Protein 1RDL (pdb70)

Solvent-accessible surface area: 11260 Å² total; per-residue (Å²): 113,86,31,15,2,2,73,159,118,8,37,7,109,139,0,72,61,18,0,61,20,2,97,16,56,0,0,4,2,92,56,54,128,34,6,137,43,0,27,93,43,14,186,45,33,0,0,0,0,0,17,2,117,182,76,90,93,43,14,18,8,60,113,32,76,148,17,186,57,58,30,51,47,168,61,38,41,66,54,76,80,131,19,16,35,0,0,0,2,37,90,96,2,69,0,32,1,8,39,38,93,66,56,39,8,0,0,0,20,12,134,212,59,61,25,16,4,3,95,160,161,19,42,9,115,168,0,83,57,21,0,58,29,2,101,9,78,4,0,8,2,101,66,46,118,30,4,122,36,0,61,126,44,15,168,76,35,0,0,0,0,0,21,2,120,171,58,85,94,23,16,18,11,52,115,48,94,165,21,211,37,57,28,50,42,166,53,41,42,72,52,78,74,134,17,12,33,0,0,0,3,39,94,93,2,82,0,31,1,8,36,36,95,62,41,38,18,0,0,0,25,11,120

B-factor: mean 19.37, std 9.18, range [7.11, 58.47]

Structure (mmCIF, N/CA/C/O backbone):
data_1RDL
#
_entry.id   1RDL
#
_cell.length_a   60.600
_cell.length_b   75.400
_cell.length_c   57.500
_cell.angle_alpha   90.00
_cell.angle_beta   90.00
_cell.angle_gamma   90.00
#
_symmetry.space_group_name_H-M   'P 21 21 21'
#
loop_
_entity.id
_entity.type
_entity.pdbx_description
1 polymer 'MANNOSE-BINDING PROTEIN-C'
2 non-polymer 'methyl alpha-D-mannopyranoside'
3 non-polymer 'CALCIUM ION'
4 non-polymer 'CHLORIDE ION'
5 water water
#
loop_
_atom_site.group_PDB
_atom_site.id
_atom_site.type_symbol
_atom_site.label_atom_id
_atom_site.label_alt_id
_atom_site.label_comp_id
_atom_site.label_asym_id
_atom_site.label_entity_id
_atom_site.label_seq_id
_atom_site.pdbx_PDB_ins_code
_atom_site.Cartn_x
_atom_site.Cartn_y
_atom_site.Cartn_z
_atom_site.occupancy
_atom_site.B_iso_or_equiv
_atom_site.auth_seq_id
_atom_site.auth_comp_id
_atom_site.auth_asym_id
_atom_site.auth_atom_id
_atom_site.pdbx_PDB_model_num
ATOM 1 N N . LYS A 1 2 ? 22.956 24.131 7.972 1.00 25.69 115 LYS 1 N 1
ATOM 2 C CA . LYS A 1 2 ? 21.518 24.293 7.623 1.00 23.72 115 LYS 1 CA 1
ATOM 3 C C . LYS A 1 2 ? 21.331 23.985 6.138 1.00 21.70 115 LYS 1 C 1
ATOM 4 O O . LYS A 1 2 ? 22.178 24.339 5.304 1.00 21.81 115 LYS 1 O 1
ATOM 10 N N . TYR A 1 3 ? 20.233 23.320 5.871 1.00 21.61 116 TYR 1 N 1
ATOM 11 C CA . TYR A 1 3 ? 19.794 22.991 4.510 1.00 21.70 116 TYR 1 CA 1
ATOM 12 C C . TYR A 1 3 ? 18.496 23.746 4.288 1.00 18.11 116 TYR 1 C 1
ATOM 13 O O . TYR A 1 3 ? 17.638 23.800 5.177 1.00 17.12 116 TYR 1 O 1
ATOM 22 N N . PHE A 1 4 ? 18.357 24.336 3.126 1.00 16.30 117 PHE 1 N 1
ATOM 23 C CA . PHE A 1 4 ? 17.153 25.119 2.821 1.00 17.06 117 PHE 1 CA 1
ATOM 24 C C . PHE A 1 4 ? 16.412 24.551 1.619 1.00 18.04 117 PHE 1 C 1
ATOM 25 O O . PHE A 1 4 ? 17.024 24.266 0.581 1.00 18.47 117 PHE 1 O 1
ATOM 33 N N . MET A 1 5 ? 15.099 24.394 1.751 1.00 17.08 118 MET 1 N 1
ATOM 34 C CA . MET A 1 5 ? 14.267 23.871 0.660 1.00 15.38 118 MET 1 CA 1
ATOM 35 C C . MET A 1 5 ? 13.061 24.787 0.515 1.00 15.21 118 MET 1 C 1
ATOM 36 O O . MET A 1 5 ? 12.523 25.267 1.514 1.00 14.85 118 MET 1 O 1
ATOM 44 N N . SER A 1 6 ? 12.650 25.048 -0.718 1.00 15.49 119 SER 1 N 1
ATOM 45 C CA . SER A 1 6 ? 11.499 25.907 -0.964 1.00 14.22 119 SER 1 CA 1
ATOM 46 C C . SER A 1 6 ? 10.294 25.092 -1.410 1.00 13.85 119 SER 1 C 1
ATOM 47 O O . SER A 1 6 ? 10.445 24.043 -2.050 1.00 14.12 119 SER 1 O 1
ATOM 50 N N . SER A 1 7 ? 9.103 25.578 -1.074 1.00 14.23 120 SER 1 N 1
ATOM 51 C CA . SER A 1 7 ? 7.875 24.927 -1.500 1.00 17.02 120 SER 1 CA 1
ATOM 52 C C . SER A 1 7 ? 7.617 25.401 -2.933 1.00 18.41 120 SER 1 C 1
ATOM 53 O O . SER A 1 7 ? 8.263 26.344 -3.418 1.00 15.99 120 SER 1 O 1
ATOM 56 N N . VAL A 1 8 ? 6.694 24.734 -3.612 1.00 20.90 121 VAL 1 N 1
ATOM 57 C CA . VAL A 1 8 ? 6.349 25.115 -4.972 1.00 24.47 121 VAL 1 CA 1
ATOM 58 C C . VAL A 1 8 ? 5.023 25.877 -4.965 1.00 25.47 121 VAL 1 C 1
ATOM 59 O O . VAL A 1 8 ? 4.734 26.666 -5.865 1.00 26.49 121 VAL 1 O 1
ATOM 63 N N . ARG A 1 9 ? 4.213 25.638 -3.942 1.00 26.57 122 ARG 1 N 1
ATOM 64 C CA . ARG A 1 9 ? 2.922 26.303 -3.843 1.00 27.44 122 ARG 1 CA 1
ATOM 65 C C . ARG A 1 9 ? 2.928 27.311 -2.709 1.00 24.33 122 ARG 1 C 1
ATOM 66 O O . ARG A 1 9 ? 3.765 27.234 -1.809 1.00 22.10 122 ARG 1 O 1
ATOM 74 N N . ARG A 1 10 ? 2.035 28.293 -2.813 1.00 22.61 123 ARG 1 N 1
ATOM 75 C CA . ARG A 1 10 ? 1.880 29.343 -1.814 1.00 22.36 123 ARG 1 CA 1
ATOM 76 C C . ARG A 1 10 ? 0.876 28.891 -0.774 1.00 20.94 123 ARG 1 C 1
ATOM 77 O O . ARG A 1 10 ? -0.009 28.085 -1.077 1.00 21.26 123 ARG 1 O 1
ATOM 85 N N . MET A 1 11 ? 1.008 29.432 0.434 1.00 18.72 124 MET 1 N 1
ATOM 86 C CA . MET A 1 11 ? 0.142 29.096 1.562 1.00 17.46 124 MET 1 CA 1
ATOM 87 C C . MET A 1 11 ? 0.369 30.100 2.701 1.00 17.40 124 MET 1 C 1
ATOM 88 O O . MET A 1 11 ? 1.399 30.787 2.733 1.00 15.38 124 MET 1 O 1
ATOM 93 N N . PRO A 1 12 ? -0.612 30.237 3.621 1.00 17.90 125 PRO 1 N 1
ATOM 94 C CA . PRO A 1 12 ? -0.495 31.164 4.757 1.00 17.16 125 PRO 1 CA 1
ATOM 95 C C . PRO A 1 12 ? 0.547 30.650 5.744 1.00 16.66 125 PRO 1 C 1
ATOM 96 O O . PRO A 1 12 ? 0.907 29.463 5.715 1.00 14.88 125 PRO 1 O 1
ATOM 100 N N . LEU A 1 13 ? 0.958 31.508 6.673 1.00 15.92 126 LEU 1 N 1
ATOM 101 C CA . LEU A 1 13 ? 1.989 31.124 7.641 1.00 17.77 126 LEU 1 CA 1
ATOM 102 C C . LEU A 1 13 ? 1.676 29.857 8.438 1.00 18.35 126 LEU 1 C 1
ATOM 103 O O . LEU A 1 13 ? 2.552 29.016 8.634 1.00 15.09 126 LEU 1 O 1
ATOM 108 N N . ASN A 1 14 ? 0.441 29.714 8.912 1.00 18.03 127 ASN 1 N 1
ATOM 109 C CA . ASN A 1 14 ? 0.090 28.519 9.679 1.00 19.64 127 ASN 1 CA 1
ATOM 110 C C . ASN A 1 14 ? 0.363 27.227 8.910 1.00 18.13 127 ASN 1 C 1
ATOM 111 O O . ASN A 1 14 ? 0.947 26.286 9.452 1.00 17.68 127 ASN 1 O 1
ATOM 116 N N . ARG A 1 15 ? 0.001 27.203 7.630 1.00 18.02 128 ARG 1 N 1
ATOM 117 C CA . ARG A 1 15 ? 0.214 26.031 6.798 1.00 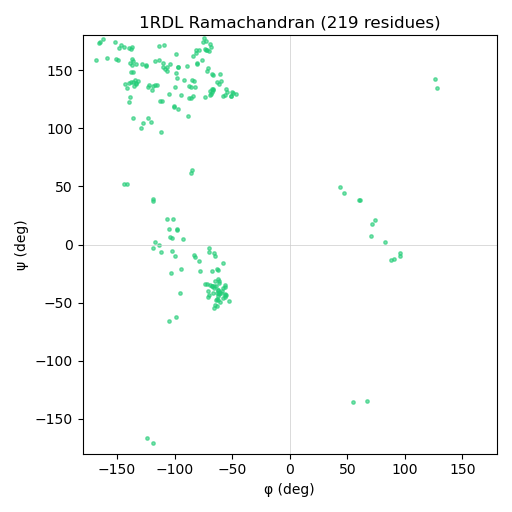18.13 128 ARG 1 CA 1
ATOM 118 C C . ARG A 1 15 ? 1.709 25.862 6.471 1.00 16.02 128 ARG 1 C 1
ATOM 119 O O . ARG A 1 15 ? 2.209 24.733 6.382 1.00 16.33 128 ARG 1 O 1
ATOM 133 N N . ALA A 1 16 ? 2.415 26.981 6.326 1.00 15.76 129 ALA 1 N 1
ATOM 134 C CA . ALA A 1 16 ? 3.859 26.986 6.046 1.00 13.90 129 ALA 1 CA 1
ATOM 135 C C . ALA A 1 16 ? 4.618 26.331 7.219 1.00 13.98 129 ALA 1 C 1
ATOM 136 O O . ALA A 1 16 ? 5.479 25.460 7.021 1.00 13.06 129 ALA 1 O 1
ATOM 138 N N . LYS A 1 17 ? 4.282 26.737 8.440 1.00 13.47 130 LYS 1 N 1
ATOM 139 C CA . LYS A 1 17 ? 4.896 26.158 9.635 1.00 14.34 130 LYS 1 CA 1
ATOM 140 C C . LYS A 1 17 ? 4.592 24.654 9.716 1.00 14.87 130 LYS 1 C 1
ATOM 141 O O . LYS A 1 17 ? 5.471 23.853 10.029 1.00 13.02 130 LYS 1 O 1
ATOM 147 N N . ALA A 1 18 ? 3.352 24.280 9.415 1.00 14.82 131 ALA 1 N 1
ATOM 148 C CA . ALA A 1 18 ? 2.940 22.879 9.454 1.00 15.90 131 ALA 1 CA 1
ATOM 149 C C . ALA A 1 18 ? 3.745 22.067 8.449 1.00 15.46 131 ALA 1 C 1
ATOM 150 O O . ALA A 1 18 ? 4.160 20.940 8.737 1.00 15.06 131 ALA 1 O 1
ATOM 152 N N . LEU A 1 19 ? 4.005 22.652 7.282 1.00 13.36 132 LEU 1 N 1
ATOM 153 C CA . LEU A 1 19 ? 4.772 21.948 6.263 1.00 12.07 132 LEU 1 CA 1
ATOM 154 C C . LEU A 1 19 ? 6.209 21.682 6.708 1.00 11.70 132 LEU 1 C 1
ATOM 155 O O . LEU A 1 19 ? 6.665 20.543 6.670 1.00 13.82 132 LEU 1 O 1
ATOM 160 N N . CYS A 1 20 ? 6.921 22.715 7.149 1.00 10.87 133 CYS 1 N 1
ATOM 161 C CA . CYS A 1 20 ? 8.306 22.524 7.591 1.00 10.29 133 CYS 1 CA 1
ATOM 162 C C . CYS A 1 20 ? 8.396 21.587 8.798 1.00 12.83 133 CYS 1 C 1
ATOM 163 O O . CYS A 1 20 ? 9.306 20.751 8.875 1.00 11.52 133 CYS 1 O 1
ATOM 166 N N . SER A 1 21 ? 7.445 21.717 9.723 1.00 14.22 134 SER 1 N 1
ATOM 167 C CA . SER A 1 21 ? 7.396 20.871 10.918 1.00 13.72 134 SER 1 CA 1
ATOM 168 C C . SER A 1 21 ? 7.138 19.416 10.589 1.00 13.91 134 SER 1 C 1
ATOM 169 O O . SER A 1 21 ? 7.604 18.512 11.300 1.00 14.90 134 SER 1 O 1
ATOM 172 N N . GLU A 1 22 ? 6.395 19.182 9.513 1.00 13.90 135 GLU 1 N 1
ATOM 173 C CA . GLU A 1 22 ? 6.079 17.823 9.104 1.00 15.46 135 GLU 1 CA 1
ATOM 174 C C . GLU A 1 22 ? 7.336 17.004 8.858 1.00 14.51 135 GLU 1 C 1
ATOM 175 O O . GLU A 1 22 ? 7.366 15.813 9.153 1.00 16.50 135 GLU 1 O 1
ATOM 181 N N . LEU A 1 23 ? 8.356 17.636 8.290 1.00 13.38 136 LEU 1 N 1
ATOM 182 C CA . LEU A 1 23 ? 9.618 16.955 8.023 1.00 13.21 136 LEU 1 CA 1
ATOM 183 C C . LEU A 1 23 ? 10.661 17.310 9.084 1.00 13.68 136 LEU 1 C 1
ATOM 184 O O . LEU A 1 23 ? 11.874 17.221 8.853 1.00 13.88 136 LEU 1 O 1
ATOM 189 N N . GLN A 1 24 ? 10.164 17.748 10.239 1.00 14.11 137 GLN 1 N 1
ATOM 190 C CA . GLN A 1 24 ? 10.989 18.078 11.391 1.00 15.55 137 GLN 1 CA 1
ATOM 191 C C . GLN A 1 24 ? 12.003 19.201 11.191 1.00 16.76 137 GLN 1 C 1
ATOM 192 O O . GLN A 1 24 ? 13.124 19.165 11.724 1.00 16.35 137 GLN 1 O 1
ATOM 198 N N . GLY A 1 25 ? 11.568 20.213 10.447 1.00 15.00 138 GLY 1 N 1
ATOM 199 C CA . GLY A 1 25 ? 12.377 21.383 10.197 1.00 13.34 138 GLY 1 CA 1
ATOM 200 C C . GLY A 1 25 ? 11.540 22.561 10.663 1.00 12.70 138 GLY 1 C 1
ATOM 201 O O . GLY A 1 25 ? 10.523 22.377 11.345 1.00 13.19 138 GLY 1 O 1
ATOM 202 N N . THR A 1 26 ? 11.940 23.770 10.291 1.00 11.82 139 THR 1 N 1
ATOM 203 C CA . THR A 1 26 ? 11.196 24.968 10.669 1.00 13.18 139 THR 1 CA 1
ATOM 204 C C . THR A 1 26 ? 11.268 25.955 9.508 1.00 13.26 139 THR 1 C 1
ATOM 205 O O . THR A 1 26 ? 12.012 25.742 8.566 1.00 12.26 139 THR 1 O 1
ATOM 209 N N . VAL A 1 27 ? 10.481 27.021 9.567 1.00 12.68 140 VAL 1 N 1
ATOM 210 C CA . VAL A 1 27 ? 10.485 28.035 8.505 1.00 11.56 140 VAL 1 CA 1
ATOM 211 C C . VAL A 1 27 ? 11.842 28.751 8.610 1.00 10.17 140 VAL 1 C 1
ATOM 212 O O . VAL A 1 27 ? 12.266 29.135 9.706 1.00 9.47 140 VAL 1 O 1
ATOM 216 N N . ALA A 1 28 ? 12.540 28.846 7.487 1.00 8.88 141 ALA 1 N 1
ATOM 217 C CA . ALA A 1 28 ? 13.867 29.470 7.412 1.00 11.93 141 ALA 1 CA 1
ATOM 218 C C . ALA A 1 28 ? 14.003 30.840 8.037 1.00 10.40 141 ALA 1 C 1
ATOM 219 O O . ALA A 1 28 ? 13.223 31.755 7.754 1.00 9.75 141 ALA 1 O 1
ATOM 221 N N . THR A 1 29 ? 15.040 30.986 8.852 1.00 11.21 142 THR 1 N 1
ATOM 222 C CA . THR A 1 29 ? 15.331 32.238 9.515 1.00 10.13 142 THR 1 CA 1
ATOM 223 C C . THR A 1 29 ? 16.787 32.596 9.234 1.00 9.58 142 THR 1 C 1
ATOM 224 O O . THR A 1 29 ? 17.708 31.962 9.763 1.00 10.64 142 THR 1 O 1
ATOM 228 N N . PRO A 1 30 ? 17.023 33.560 8.334 1.00 12.80 143 PRO 1 N 1
ATOM 229 C CA . PRO A 1 30 ? 18.415 33.931 8.039 1.00 13.06 143 PRO 1 CA 1
ATOM 230 C C . PRO A 1 30 ? 19.066 34.621 9.234 1.00 14.51 143 PRO 1 C 1
ATOM 231 O O . PRO A 1 30 ? 18.500 35.553 9.799 1.00 15.91 143 PRO 1 O 1
ATOM 235 N N . ARG A 1 31 ? 20.246 34.141 9.617 1.00 14.35 144 ARG 1 N 1
ATOM 236 C CA . ARG A 1 31 ? 20.961 34.677 10.773 1.00 13.74 144 ARG 1 CA 1
ATOM 237 C C . ARG A 1 31 ? 22.060 35.662 10.373 1.00 15.89 144 ARG 1 C 1
ATOM 238 O O . ARG A 1 31 ? 22.648 36.335 11.222 1.00 15.73 144 ARG 1 O 1
ATOM 246 N N . ASN A 1 32 ? 22.333 35.732 9.072 1.00 14.25 145 ASN 1 N 1
ATOM 247 C CA . ASN A 1 32 ? 23.350 36.622 8.519 1.00 15.21 145 ASN 1 CA 1
ATOM 248 C C . ASN A 1 32 ? 23.097 36.768 7.016 1.00 17.17 145 ASN 1 C 1
ATOM 249 O O . ASN A 1 32 ? 22.226 36.085 6.447 1.00 16.56 145 ASN 1 O 1
ATOM 254 N N . ALA A 1 33 ? 23.904 37.607 6.373 1.00 17.26 146 ALA 1 N 1
ATOM 255 C CA . ALA A 1 33 ? 23.786 37.882 4.942 1.00 17.34 146 ALA 1 CA 1
ATOM 256 C C . ALA A 1 33 ? 24.012 36.674 4.053 1.00 17.45 146 ALA 1 C 1
ATOM 257 O O . ALA A 1 33 ? 23.446 36.591 2.965 1.00 16.62 146 ALA 1 O 1
ATOM 259 N N . GLU A 1 34 ? 24.839 35.739 4.506 1.00 15.66 147 GLU 1 N 1
ATOM 260 C CA . GLU A 1 34 ? 25.133 34.558 3.722 1.00 16.12 147 GLU 1 CA 1
ATOM 261 C C . GLU A 1 34 ? 23.926 33.629 3.678 1.00 15.02 147 GLU 1 C 1
ATOM 262 O O . GLU A 1 34 ? 23.539 33.155 2.602 1.00 14.87 147 GLU 1 O 1
ATOM 268 N N . GLU A 1 35 ? 23.297 33.415 4.833 1.00 14.77 148 GLU 1 N 1
ATOM 269 C CA . GLU A 1 35 ? 22.115 32.563 4.888 1.00 13.21 148 GLU 1 CA 1
ATOM 270 C C . GLU A 1 35 ? 20.983 33.252 4.146 1.00 12.03 148 GLU 1 C 1
ATOM 271 O O . GLU A 1 35 ? 20.173 32.588 3.488 1.00 13.28 148 GLU 1 O 1
ATOM 277 N N . ASN A 1 36 ? 20.926 34.580 4.243 1.00 11.56 149 ASN 1 N 1
ATOM 278 C CA . ASN A 1 36 ? 19.871 35.320 3.559 1.00 12.98 149 ASN 1 CA 1
ATOM 279 C C . ASN A 1 36 ? 19.939 35.033 2.055 1.00 14.18 149 ASN 1 C 1
ATOM 280 O O . ASN A 1 36 ? 18.924 34.716 1.434 1.00 10.65 149 ASN 1 O 1
ATOM 285 N N . ARG A 1 37 ? 21.149 35.088 1.494 1.00 13.66 150 ARG 1 N 1
ATOM 286 C CA . ARG A 1 37 ? 21.357 34.824 0.070 1.00 15.21 150 ARG 1 CA 1
ATOM 287 C C . ARG A 1 37 ? 20.987 33.382 -0.292 1.00 13.72 150 ARG 1 C 1
ATOM 288 O O . ARG A 1 37 ? 20.337 33.137 -1.316 1.00 14.83 150 ARG 1 O 1
ATOM 296 N N . ALA A 1 38 ? 21.370 32.433 0.561 1.00 13.30 151 ALA 1 N 1
ATOM 297 C CA . ALA A 1 38 ? 21.080 31.024 0.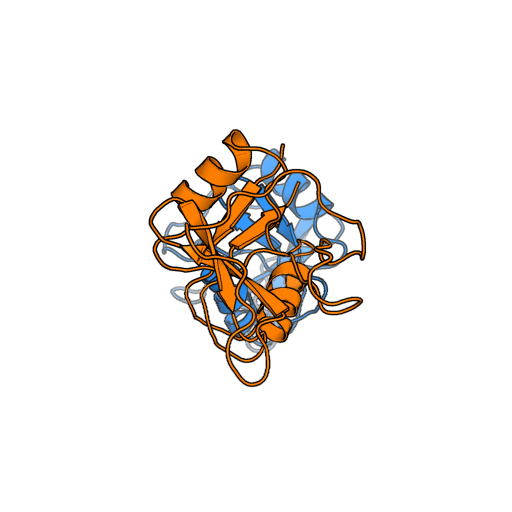309 1.00 14.60 151 ALA 1 CA 1
ATOM 298 C C . ALA A 1 38 ? 19.583 30.769 0.212 1.00 14.16 151 ALA 1 C 1
ATOM 299 O O . ALA A 1 38 ? 19.121 30.018 -0.651 1.00 15.79 151 ALA 1 O 1
ATOM 301 N N . ILE A 1 39 ? 18.830 31.411 1.100 1.00 12.41 152 ILE 1 N 1
ATOM 302 C CA . ILE A 1 39 ? 17.373 31.269 1.138 1.00 11.46 152 ILE 1 CA 1
ATOM 303 C C . ILE A 1 39 ? 16.756 31.947 -0.093 1.00 11.99 152 ILE 1 C 1
ATOM 304 O O . ILE A 1 39 ? 15.842 31.401 -0.736 1.00 12.08 152 ILE 1 O 1
ATOM 309 N N . GLN A 1 40 ? 17.258 33.132 -0.417 1.00 12.74 153 GLN 1 N 1
ATOM 310 C CA . GLN A 1 40 ? 16.762 33.869 -1.571 1.00 14.59 153 GLN 1 CA 1
ATOM 311 C C . GLN A 1 40 ? 16.898 33.006 -2.818 1.00 16.17 153 GLN 1 C 1
ATOM 312 O O . GLN A 1 40 ? 15.970 32.884 -3.618 1.00 16.53 153 GLN 1 O 1
ATOM 318 N N . ASN A 1 41 ? 18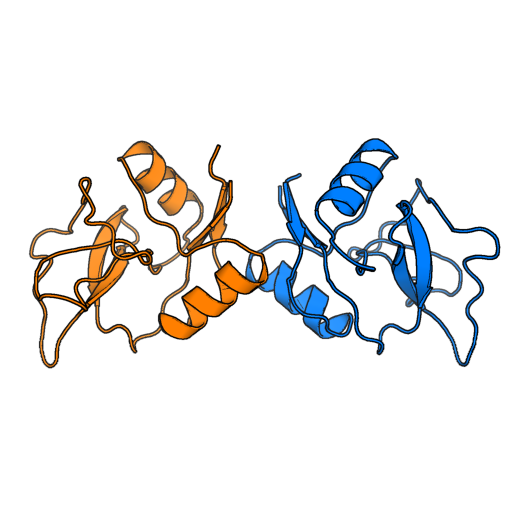.055 32.378 -2.958 1.00 15.60 154 ASN 1 N 1
ATOM 319 C CA . ASN A 1 41 ? 18.342 31.553 -4.124 1.00 15.86 154 ASN 1 CA 1
ATOM 320 C C . ASN A 1 41 ? 17.463 30.328 -4.277 1.00 15.33 154 ASN 1 C 1
ATOM 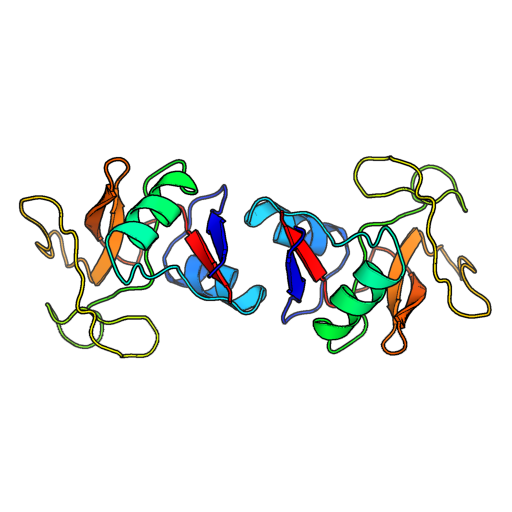321 O O . ASN A 1 41 ? 17.152 29.920 -5.400 1.00 16.60 154 ASN 1 O 1
ATOM 326 N N . VAL A 1 42 ? 17.097 29.702 -3.166 1.00 11.80 155 VAL 1 N 1
ATOM 327 C CA . VAL A 1 42 ? 16.245 28.522 -3.250 1.00 14.20 155 VAL 1 CA 1
ATOM 328 C C . VAL A 1 42 ? 14.782 28.929 -3.495 1.00 14.81 155 VAL 1 C 1
ATOM 329 O O . VAL A 1 42 ? 14.004 28.159 -4.052 1.00 16.54 155 VAL 1 O 1
ATOM 333 N N . ALA A 1 43 ? 14.429 30.162 -3.143 1.00 16.73 156 ALA 1 N 1
ATOM 334 C CA . ALA A 1 43 ? 13.062 30.652 -3.351 1.00 21.47 156 ALA 1 CA 1
ATOM 335 C C . ALA A 1 43 ? 12.909 31.261 -4.753 1.00 23.68 156 ALA 1 C 1
ATOM 336 O O . ALA A 1 43 ? 13.665 32.158 -5.130 1.00 27.29 156 ALA 1 O 1
ATOM 338 N N . LYS A 1 44 ? 11.922 30.797 -5.515 1.00 26.35 157 LYS 1 N 1
ATOM 339 C CA . LYS A 1 44 ? 11.699 31.338 -6.861 1.00 28.65 157 LYS 1 CA 1
ATOM 340 C C . LYS A 1 44 ? 10.676 32.479 -6.854 1.00 29.58 157 LYS 1 C 1
ATOM 341 O O . LYS A 1 44 ? 10.304 33.009 -7.912 1.00 31.33 157 LYS 1 O 1
ATOM 347 N N . ASP A 1 45 ? 10.228 32.859 -5.662 1.00 23.28 158 ASP 1 N 1
ATOM 348 C CA . ASP A 1 45 ? 9.268 33.935 -5.524 1.00 20.14 158 ASP 1 CA 1
ATOM 349 C C . ASP A 1 45 ? 9.267 34.365 -4.053 1.00 17.61 158 ASP 1 C 1
ATOM 350 O O . ASP A 1 45 ? 9.944 33.758 -3.232 1.00 16.38 158 ASP 1 O 1
ATOM 355 N N . VAL A 1 46 ? 8.525 35.425 -3.743 1.00 17.00 159 VAL 1 N 1
ATOM 356 C CA . VAL A 1 46 ? 8.415 35.929 -2.378 1.00 13.91 159 VAL 1 CA 1
ATOM 357 C C . VAL A 1 46 ? 8.048 34.762 -1.445 1.00 12.57 159 VAL 1 C 1
ATOM 358 O O . VAL A 1 46 ? 7.065 34.049 -1.683 1.00 11.19 159 VAL 1 O 1
ATOM 362 N N . ALA A 1 47 ? 8.814 34.588 -0.368 1.00 11.10 160 ALA 1 N 1
ATOM 363 C CA . ALA A 1 47 ? 8.595 33.467 0.539 1.00 10.52 160 ALA 1 CA 1
ATOM 364 C C . ALA A 1 47 ? 8.662 33.869 2.005 1.00 10.19 160 ALA 1 C 1
ATOM 365 O O . ALA A 1 47 ? 9.406 34.780 2.374 1.00 9.86 160 ALA 1 O 1
AT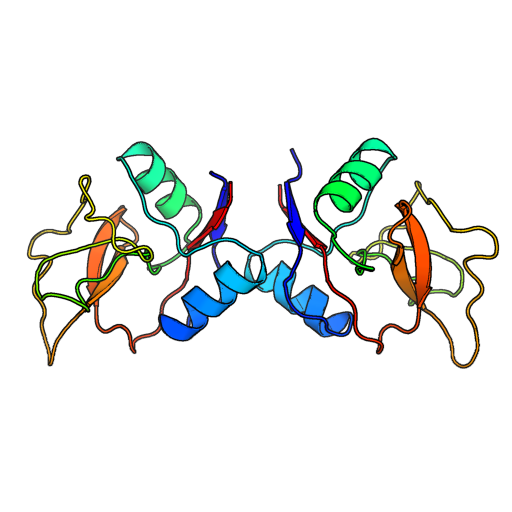OM 367 N N . PHE A 1 48 ? 7.880 33.175 2.826 1.00 11.36 161 PHE 1 N 1
ATOM 368 C CA . PHE A 1 48 ? 7.844 33.431 4.263 1.00 8.38 161 PHE 1 CA 1
ATOM 369 C C . PHE A 1 48 ? 9.156 33.077 4.943 1.00 9.31 161 PHE 1 C 1
ATOM 370 O O . PHE A 1 48 ? 9.817 32.107 4.567 1.00 9.74 161 PHE 1 O 1
ATOM 378 N N . LEU A 1 49 ? 9.491 33.853 5.972 1.00 10.26 162 LEU 1 N 1
ATOM 379 C CA . LEU A 1 49 ? 10.652 33.589 6.812 1.00 8.86 162 LEU 1 CA 1
ATOM 380 C C . LEU A 1 49 ? 10.056 33.243 8.197 1.00 10.51 162 LEU 1 C 1
ATOM 381 O O . LEU A 1 49 ? 8.896 33.558 8.468 1.00 11.06 162 LEU 1 O 1
ATOM 386 N N . GLY A 1 50 ? 10.821 32.551 9.037 1.00 10.37 163 GLY 1 N 1
ATOM 387 C CA . GLY A 1 50 ? 10.345 32.177 10.369 1.00 9.08 163 GLY 1 CA 1
ATOM 388 C C . GLY A 1 50 ? 10.582 33.288 11.385 1.00 10.15 163 GLY 1 C 1
ATOM 389 O O . GLY A 1 50 ? 11.311 33.106 12.365 1.00 12.67 163 GLY 1 O 1
ATOM 390 N N . ILE A 1 51 ? 9.970 34.441 11.141 1.00 10.94 164 ILE 1 N 1
ATOM 391 C CA . ILE A 1 51 ? 10.108 35.627 11.984 1.00 9.80 164 ILE 1 CA 1
ATOM 392 C C . ILE A 1 51 ? 8.749 36.320 12.088 1.00 12.64 164 ILE 1 C 1
ATOM 393 O O . ILE A 1 51 ? 8.026 36.442 11.084 1.00 10.39 164 ILE 1 O 1
ATOM 398 N N . THR A 1 52 ? 8.360 36.729 13.297 1.00 9.94 165 THR 1 N 1
ATOM 399 C CA . THR A 1 52 ? 7.079 37.423 13.467 1.00 10.15 165 THR 1 CA 1
ATOM 400 C C . THR A 1 52 ? 7.174 38.400 14.631 1.00 12.51 165 THR 1 C 1
ATOM 401 O O . THR A 1 52 ? 8.092 38.293 15.460 1.00 14.32 165 THR 1 O 1
ATOM 405 N N . ASP A 1 53 ? 6.281 39.393 14.654 1.00 12.06 166 ASP 1 N 1
ATOM 406 C CA . ASP A 1 53 ? 6.215 40.298 15.811 1.00 11.90 166 ASP 1 CA 1
ATOM 407 C C . ASP A 1 53 ? 4.814 40.132 16.403 1.00 12.57 166 ASP 1 C 1
ATOM 408 O O . ASP A 1 53 ? 4.184 41.087 16.869 1.00 14.14 166 ASP 1 O 1
ATOM 413 N N . GLN A 1 54 ? 4.331 38.893 16.378 1.00 12.89 167 GLN 1 N 1
ATOM 414 C CA . GLN A 1 54 ? 3.000 38.603 16.903 1.00 15.77 167 GLN 1 CA 1
ATOM 415 C C . GLN A 1 54 ? 2.905 38.812 18.411 1.00 16.62 167 GLN 1 C 1
ATOM 416 O O . GLN A 1 54 ? 1.938 39.398 18.886 1.00 16.63 167 GLN 1 O 1
ATOM 422 N N . ARG A 1 55 ? 3.921 38.383 19.157 1.00 17.78 168 ARG 1 N 1
ATOM 423 C CA . ARG A 1 55 ? 3.896 38.550 20.618 1.00 18.49 168 ARG 1 CA 1
ATOM 424 C C . ARG A 1 55 ? 3.903 40.004 21.063 1.00 17.44 168 ARG 1 C 1
ATOM 425 O O . ARG A 1 55 ? 3.108 40.397 21.928 1.00 16.76 168 ARG 1 O 1
ATOM 433 N N . THR A 1 56 ? 4.809 40.787 20.487 1.00 14.37 169 THR 1 N 1
ATOM 434 C CA . THR A 1 56 ? 4.936 42.201 20.795 1.00 14.90 169 THR 1 CA 1
ATOM 435 C C . THR A 1 56 ? 5.206 42.962 19.493 1.00 15.87 169 THR 1 C 1
ATOM 436 O O . THR A 1 56 ? 6.203 42.685 18.802 1.00 13.87 169 THR 1 O 1
ATOM 440 N N . GLU A 1 57 ? 4.345 43.935 19.184 1.00 14.05 170 GLU 1 N 1
ATOM 441 C CA . GLU A 1 57 ? 4.485 44.729 17.966 1.00 15.19 170 GLU 1 CA 1
ATOM 442 C C . GLU A 1 57 ? 5.863 45.388 17.865 1.00 15.48 170 GLU 1 C 1
ATOM 443 O O . GLU A 1 57 ? 6.39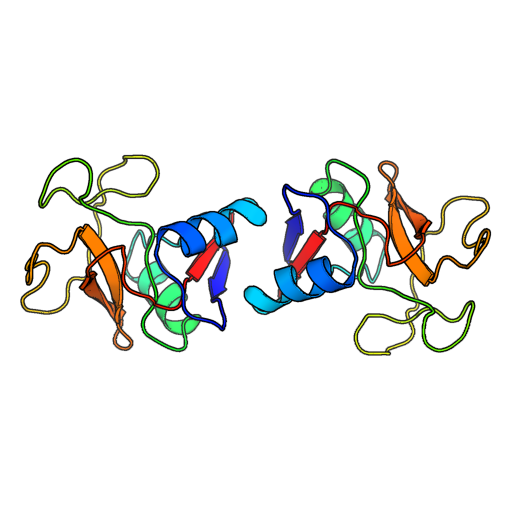1 45.927 18.843 1.00 14.58 170 GLU 1 O 1
ATOM 449 N N . ASN A 1 58 ? 6.454 45.270 16.678 1.00 14.02 171 ASN 1 N 1
ATOM 450 C CA . ASN A 1 58 ? 7.780 45.811 16.346 1.00 14.81 171 ASN 1 CA 1
ATOM 451 C C . ASN A 1 58 ? 8.953 45.081 17.029 1.00 15.11 171 ASN 1 C 1
ATOM 452 O O . ASN A 1 58 ? 10.106 45.512 16.950 1.00 16.28 171 ASN 1 O 1
ATOM 457 N N . VAL A 1 59 ? 8.657 43.971 17.699 1.00 13.83 172 VAL 1 N 1
ATOM 458 C CA . VAL A 1 59 ? 9.689 43.140 18.323 1.00 14.09 172 VAL 1 CA 1
ATOM 459 C C . VAL A 1 59 ? 9.701 41.849 17.521 1.00 16.24 172 VAL 1 C 1
ATOM 460 O O . VAL A 1 59 ? 8.886 40.953 17.745 1.00 14.55 172 VAL 1 O 1
ATOM 464 N N . PHE A 1 60 ? 10.618 41.763 16.560 1.00 18.18 173 PHE 1 N 1
ATOM 465 C CA . PHE A 1 60 ? 10.696 40.587 15.706 1.00 16.83 173 PHE 1 CA 1
ATOM 466 C C . PHE A 1 60 ? 11.531 39.457 16.273 1.00 17.04 173 PHE 1 C 1
ATOM 467 O O . PHE A 1 60 ? 12.699 39.637 16.639 1.00 19.11 173 PHE 1 O 1
ATOM 475 N N . GLU A 1 61 ? 10.926 38.281 16.341 1.00 13.88 174 GLU 1 N 1
ATOM 476 C CA . GLU A 1 61 ? 11.598 37.111 16.882 1.00 14.18 174 GLU 1 CA 1
ATOM 477 C C . GLU A 1 61 ? 11.356 35.883 16.031 1.00 12.45 174 GLU 1 C 1
ATOM 478 O O . GLU A 1 61 ? 10.378 35.830 15.267 1.00 10.86 174 GLU 1 O 1
ATOM 484 N N . ASP A 1 62 ? 12.244 34.899 16.147 1.00 11.77 175 ASP 1 N 1
ATOM 485 C CA . ASP A 1 62 ? 12.084 33.665 15.393 1.00 14.50 175 ASP 1 CA 1
ATOM 486 C C . ASP A 1 62 ? 10.935 32.844 15.992 1.00 16.75 175 ASP 1 C 1
ATOM 487 O O . ASP A 1 62 ? 10.422 33.190 17.063 1.00 16.80 175 ASP 1 O 1
ATOM 492 N N . LEU A 1 63 ? 10.582 31.724 15.370 1.00 18.86 176 LEU 1 N 1
ATOM 493 C CA . LEU A 1 63 ? 9.445 30.937 15.849 1.00 22.28 176 LEU 1 CA 1
ATOM 494 C C . LEU A 1 63 ? 9.622 30.293 17.220 1.00 25.33 176 LEU 1 C 1
ATOM 495 O O . LEU A 1 63 ? 8.658 29.756 17.772 1.00 27.17 176 LEU 1 O 1
ATOM 500 N N . THR A 1 64 ? 10.831 30.384 17.782 1.00 25.67 177 THR 1 N 1
ATOM 501 C CA . THR A 1 64 ? 11.112 29.837 19.111 1.00 26.44 177 THR 1 CA 1
ATOM 502 C C . THR A 1 64 ? 11.221 30.938 20.173 1.00 26.68 177 THR 1 C 1
ATOM 503 O O . THR A 1 64 ? 11.694 30.702 21.286 1.00 27.47 177 THR 1 O 1
ATOM 507 N N . GLY A 1 65 ? 10.787 32.144 19.818 1.00 27.29 178 GLY 1 N 1
ATOM 508 C CA . GLY A 1 65 ? 10.812 33.257 20.753 1.00 27.40 178 GLY 1 CA 1
ATOM 509 C C . GLY A 1 65 ? 12.114 34.018 20.919 1.00 28.17 178 GLY 1 C 1
ATOM 510 O O . GLY A 1 65 ? 12.185 34.936 21.744 1.00 27.19 178 GLY 1 O 1
ATOM 511 N N . ASN A 1 66 ? 13.145 33.646 20.164 1.00 27.37 179 ASN 1 N 1
ATOM 512 C CA . ASN A 1 66 ? 14.431 34.335 20.261 1.00 29.08 179 ASN 1 CA 1
ATOM 513 C C . ASN A 1 66 ? 14.424 35.570 19.394 1.00 26.83 179 ASN 1 C 1
ATOM 514 O O . ASN A 1 66 ? 14.118 35.491 18.204 1.00 28.01 179 ASN 1 O 1
ATOM 519 N N . ARG A 1 67 ? 14.775 36.710 19.967 1.00 23.93 180 ARG 1 N 1
ATOM 520 C CA . ARG A 1 67 ? 14.799 37.937 19.188 1.00 26.09 180 ARG 1 CA 1
ATOM 521 C C . ARG A 1 67 ? 15.834 37.839 18.059 1.00 25.97 180 ARG 1 C 1
ATOM 522 O O . ARG A 1 67 ? 16.905 37.253 18.245 1.00 25.86 180 ARG 1 O 1
ATOM 530 N N . VAL A 1 68 ? 15.493 38.349 16.877 1.00 24.64 181 VAL 1 N 1
ATOM 531 C CA . VAL A 1 68 ? 16.426 38.286 15.750 1.00 24.22 181 VAL 1 CA 1
ATOM 532 C C . VAL A 1 68 ? 17.407 39.450 15.784 1.00 25.37 181 VAL 1 C 1
ATOM 533 O O . VAL A 1 68 ? 17.036 40.569 16.138 1.00 26.63 181 VAL 1 O 1
ATOM 537 N N . ARG A 1 69 ? 18.660 39.186 15.431 1.00 26.14 182 ARG 1 N 1
ATOM 538 C CA . ARG A 1 69 ? 19.667 40.242 15.409 1.00 27.50 182 ARG 1 CA 1
ATOM 539 C C . ARG A 1 69 ? 19.851 40.740 13.981 1.00 26.44 182 ARG 1 C 1
ATOM 540 O O . ARG A 1 69 ? 19.544 41.891 13.676 1.00 29.55 182 ARG 1 O 1
ATOM 548 N N . TYR A 1 70 ? 20.289 39.870 13.083 1.00 22.44 183 TYR 1 N 1
ATOM 549 C CA . TYR A 1 70 ? 20.441 40.277 11.696 1.00 21.17 183 TYR 1 CA 1
ATOM 550 C C . TYR A 1 70 ? 19.066 40.515 11.057 1.00 20.00 183 TYR 1 C 1
ATOM 551 O O . TYR A 1 70 ? 18.158 39.694 11.198 1.00 19.00 183 TYR 1 O 1
ATOM 560 N N . THR A 1 71 ? 18.914 41.644 10.376 1.00 20.61 184 THR 1 N 1
ATOM 561 C CA . THR A 1 71 ? 17.675 41.963 9.662 1.00 21.25 184 THR 1 CA 1
ATOM 562 C C . THR A 1 71 ? 18.075 42.531 8.309 1.00 20.72 184 THR 1 C 1
ATOM 563 O O . THR A 1 71 ? 19.190 43.033 8.155 1.00 21.32 184 THR 1 O 1
ATOM 567 N N . ASN A 1 72 ? 17.195 42.417 7.319 1.00 18.88 185 ASN 1 N 1
ATOM 568 C CA . ASN A 1 72 ? 17.492 42.942 5.990 1.00 18.24 185 ASN 1 CA 1
ATOM 569 C C . ASN A 1 72 ? 16.242 43.561 5.384 1.00 16.93 185 ASN 1 C 1
ATOM 570 O O . ASN A 1 72 ? 15.876 43.273 4.243 1.00 17.63 185 ASN 1 O 1
ATOM 575 N N . TRP A 1 73 ? 15.626 44.457 6.147 1.00 16.59 186 TRP 1 N 1
ATOM 576 C CA . TRP A 1 73 ? 14.398 45.136 5.754 1.00 16.99 186 TRP 1 CA 1
ATOM 577 C C . TRP A 1 73 ? 14.505 45.986 4.501 1.00 18.28 186 TRP 1 C 1
ATOM 578 O O . TRP A 1 73 ? 15.481 46.713 4.305 1.00 19.28 186 TRP 1 O 1
ATOM 589 N N . ASN A 1 74 ? 13.475 45.902 3.672 1.00 19.45 187 ASN 1 N 1
ATOM 590 C CA . ASN A 1 74 ? 13.382 46.694 2.453 1.00 20.62 187 ASN 1 CA 1
ATOM 591 C C . ASN A 1 74 ? 13.105 48.126 2.919 1.00 21.58 187 ASN 1 C 1
ATOM 592 O O . ASN A 1 74 ? 12.498 48.330 3.980 1.00 21.20 187 ASN 1 O 1
ATOM 597 N N . GLU A 1 75 ? 13.562 49.119 2.160 1.00 23.48 188 GLU 1 N 1
ATOM 598 C CA . GLU A 1 75 ? 13.329 50.515 2.537 1.00 25.08 188 GLU 1 CA 1
ATOM 599 C C . GLU A 1 75 ? 11.860 50.775 2.829 1.00 22.64 188 GLU 1 C 1
ATOM 600 O O . GLU A 1 75 ? 10.990 50.412 2.038 1.00 24.60 188 GLU 1 O 1
ATOM 606 N N . GLY A 1 76 ? 11.595 51.353 3.994 1.00 20.96 189 GLY 1 N 1
ATOM 607 C CA . GLY A 1 76 ? 10.232 51.658 4.388 1.00 21.89 189 GLY 1 CA 1
ATOM 608 C C . GLY A 1 76 ? 9.609 50.595 5.275 1.00 21.17 189 GLY 1 C 1
ATOM 609 O O . GLY A 1 76 ? 8.552 50.824 5.878 1.00 19.73 189 GLY 1 O 1
ATOM 610 N N . GLU A 1 77 ? 10.293 49.458 5.394 1.00 19.53 190 GLU 1 N 1
ATOM 611 C CA . GLU A 1 77 ? 9.827 48.327 6.203 1.00 18.54 190 GLU 1 CA 1
ATOM 612 C C . GLU A 1 77 ? 10.613 48.167 7.505 1.00 17.35 190 GLU 1 C 1
ATOM 613 O O . GLU A 1 77 ? 11.766 48.607 7.591 1.00 20.42 190 GLU 1 O 1
ATOM 619 N N . PRO A 1 78 ? 9.991 47.581 8.554 1.00 17.35 191 PRO 1 N 1
ATOM 620 C CA . PRO A 1 78 ? 8.614 47.071 8.624 1.00 16.23 191 PRO 1 CA 1
ATOM 621 C C . PRO A 1 78 ? 7.644 48.224 8.921 1.00 16.99 191 PRO 1 C 1
ATOM 622 O O . PRO A 1 78 ? 7.905 49.039 9.802 1.00 20.17 191 PRO 1 O 1
ATOM 626 N N . ASN A 1 79 ? 6.525 48.270 8.204 1.00 15.02 192 ASN 1 N 1
ATOM 627 C CA . ASN A 1 79 ? 5.559 49.352 8.365 1.00 15.57 192 ASN 1 CA 1
ATOM 628 C C . ASN A 1 79 ? 4.200 48.996 8.983 1.00 17.48 192 ASN 1 C 1
ATOM 629 O O . ASN A 1 79 ? 3.383 49.884 9.214 1.00 18.09 192 ASN 1 O 1
ATOM 634 N N . ASN A 1 80 ? 3.943 47.707 9.205 1.00 16.64 193 ASN 1 N 1
ATOM 635 C CA . ASN A 1 80 ? 2.690 47.248 9.822 1.00 17.33 193 ASN 1 CA 1
ATOM 636 C C . ASN A 1 80 ? 1.431 47.892 9.214 1.00 20.25 193 ASN 1 C 1
ATOM 637 O O . ASN A 1 80 ? 0.505 48.270 9.941 1.00 18.03 193 ASN 1 O 1
ATOM 642 N N . VAL A 1 81 ? 1.373 47.969 7.886 1.00 21.89 194 VAL 1 N 1
ATOM 643 C CA . VAL A 1 81 ? 0.233 48.600 7.223 1.00 22.14 194 VAL 1 CA 1
ATOM 644 C C . VAL A 1 81 ? -1.048 47.788 7.204 1.00 22.57 194 VAL 1 C 1
ATOM 645 O O . VAL A 1 81 ? -1.100 46.652 7.687 1.00 21.83 194 VAL 1 O 1
ATOM 649 N N . GLY A 1 82 ? -2.086 48.391 6.634 1.00 24.44 195 GLY 1 N 1
ATOM 650 C CA . GLY A 1 82 ? -3.380 47.744 6.579 1.00 26.36 195 GLY 1 CA 1
ATOM 651 C C . GLY A 1 82 ? -3.882 47.660 8.007 1.00 26.60 195 GLY 1 C 1
ATOM 652 O O . GLY A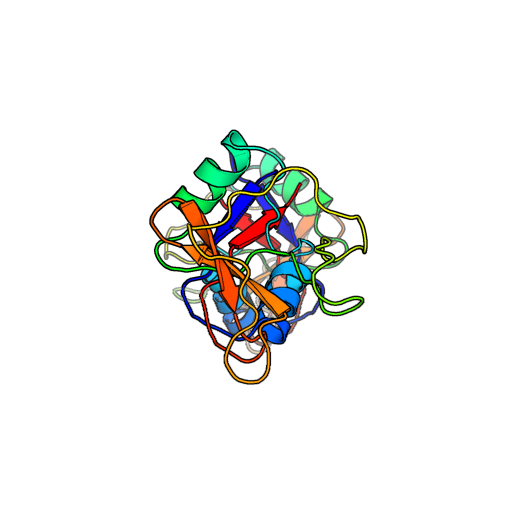 1 82 ? -3.758 48.623 8.769 1.00 27.35 195 GLY 1 O 1
ATOM 653 N N . SER A 1 83 ? -4.394 46.496 8.387 1.00 25.95 196 SER 1 N 1
ATOM 654 C CA . SER A 1 83 ? -4.895 46.286 9.744 1.00 24.74 196 SER 1 CA 1
ATOM 655 C C . SER A 1 83 ? -3.809 45.595 10.573 1.00 22.54 196 SER 1 C 1
ATOM 656 O O . SER A 1 83 ? -4.059 45.102 11.676 1.00 22.83 196 SER 1 O 1
ATOM 659 N N . GLY A 1 84 ? -2.599 45.568 10.028 1.00 17.19 197 GLY 1 N 1
ATOM 660 C CA . GLY A 1 84 ? -1.493 44.942 10.719 1.00 16.33 197 GLY 1 CA 1
ATOM 661 C C . GLY A 1 84 ? -0.774 43.897 9.886 1.00 15.22 197 GLY 1 C 1
ATOM 662 O O . GLY A 1 84 ? -1.387 43.151 9.117 1.00 17.72 197 GLY 1 O 1
ATOM 663 N N . GLU A 1 85 ? 0.539 43.859 10.040 1.00 11.49 198 GLU 1 N 1
ATOM 664 C CA . GLU A 1 85 ? 1.396 42.910 9.345 1.00 12.47 198 GLU 1 CA 1
ATOM 665 C C . GLU A 1 85 ? 2.388 42.393 10.384 1.00 12.34 198 GLU 1 C 1
ATOM 666 O O . GLU A 1 85 ? 3.298 43.129 10.814 1.00 11.00 198 GLU 1 O 1
ATOM 672 N N . ASN A 1 86 ? 2.208 41.135 10.776 1.00 11.16 199 ASN 1 N 1
ATOM 673 C CA . ASN A 1 86 ? 3.057 40.534 11.797 1.00 10.97 199 ASN 1 CA 1
ATOM 674 C C . ASN A 1 86 ? 3.954 39.401 11.337 1.00 10.37 199 ASN 1 C 1
ATOM 675 O O . ASN A 1 86 ? 4.682 38.804 12.144 1.00 12.53 199 ASN 1 O 1
ATOM 680 N N . CYS A 1 87 ? 3.873 39.059 10.061 1.00 9.18 200 CYS 1 N 1
ATOM 681 C CA . CYS A 1 87 ? 4.728 38.019 9.511 1.00 9.41 200 CYS 1 CA 1
ATOM 682 C C . CYS A 1 87 ? 5.748 38.680 8.598 1.00 8.19 200 CYS 1 C 1
ATOM 683 O O . CYS A 1 87 ? 5.668 39.883 8.350 1.00 7.72 200 CYS 1 O 1
ATOM 686 N N . VAL A 1 88 ? 6.728 37.910 8.142 1.00 8.69 201 VAL 1 N 1
ATOM 687 C CA . VAL A 1 88 ? 7.796 38.455 7.317 1.00 10.34 201 VAL 1 CA 1
ATOM 688 C C . VAL A 1 88 ? 8.072 37.580 6.108 1.00 8.91 201 VAL 1 C 1
ATOM 689 O O . VAL A 1 88 ? 8.082 36.349 6.208 1.00 9.42 201 VAL 1 O 1
ATOM 693 N N . VAL A 1 89 ? 8.287 38.231 4.969 1.00 10.71 202 VAL 1 N 1
ATOM 694 C CA . VAL A 1 89 ? 8.627 37.541 3.730 1.00 10.23 202 VAL 1 CA 1
ATOM 695 C C . VAL A 1 89 ? 9.915 38.116 3.185 1.00 10.90 202 VAL 1 C 1
ATOM 696 O O . VAL A 1 89 ? 10.279 39.265 3.468 1.00 10.66 202 VAL 1 O 1
ATOM 700 N N . LEU A 1 90 ? 10.614 37.280 2.432 1.00 11.79 203 LEU 1 N 1
ATOM 701 C CA . LEU A 1 90 ? 11.856 37.631 1.779 1.00 11.81 203 LEU 1 CA 1
ATOM 702 C C . LEU A 1 90 ? 11.456 37.900 0.335 1.00 12.26 203 LEU 1 C 1
ATOM 703 O O . LEU A 1 90 ? 10.899 37.027 -0.342 1.00 11.82 203 LEU 1 O 1
ATOM 708 N N . LEU A 1 91 ? 11.695 39.125 -0.099 1.00 12.71 204 LEU 1 N 1
ATOM 709 C CA . LEU A 1 91 ? 11.383 39.554 -1.447 1.00 13.62 204 LEU 1 CA 1
ATOM 710 C C . LEU A 1 91 ? 12.387 38.936 -2.415 1.00 15.58 204 LEU 1 C 1
ATOM 711 O O . LEU A 1 91 ? 13.432 38.423 -1.992 1.00 16.71 204 LEU 1 O 1
ATOM 716 N N . THR A 1 92 ? 12.101 39.031 -3.713 1.00 15.99 205 THR 1 N 1
ATOM 717 C CA . THR A 1 92 ? 12.985 38.455 -4.722 1.00 17.86 205 THR 1 CA 1
ATOM 718 C C . THR A 1 92 ? 14.334 39.175 -4.888 1.00 18.65 205 THR 1 C 1
ATOM 719 O O . THR A 1 92 ? 15.203 38.710 -5.633 1.00 19.87 205 THR 1 O 1
ATOM 723 N N . ASN A 1 93 ? 14.504 40.308 -4.211 1.00 18.37 206 ASN 1 N 1
ATOM 724 C CA . ASN A 1 93 ? 15.784 41.019 -4.227 1.00 21.12 206 ASN 1 CA 1
ATOM 725 C C . ASN A 1 93 ? 16.543 40.752 -2.919 1.00 20.46 206 ASN 1 C 1
ATOM 726 O O . ASN A 1 93 ? 17.585 41.350 -2.663 1.00 21.10 206 ASN 1 O 1
ATOM 731 N N . GLY A 1 94 ? 16.006 39.865 -2.084 1.00 17.92 207 GLY 1 N 1
ATOM 732 C CA . GLY A 1 94 ? 16.672 39.544 -0.834 1.00 18.35 207 GLY 1 CA 1
ATOM 733 C C . GLY A 1 94 ? 16.302 40.386 0.375 1.00 18.18 207 GLY 1 C 1
ATOM 734 O O . GLY A 1 94 ? 16.668 40.022 1.503 1.00 18.82 207 GLY 1 O 1
ATOM 735 N N . LYS A 1 95 ? 15.607 41.503 0.161 1.00 16.82 208 LYS 1 N 1
ATOM 736 C CA . LYS A 1 95 ? 15.186 42.364 1.272 1.00 15.98 208 LYS 1 CA 1
ATOM 737 C C . LYS A 1 95 ? 13.918 41.787 1.883 1.00 14.84 208 LYS 1 C 1
ATOM 738 O O . LYS A 1 95 ? 13.240 40.970 1.262 1.00 14.32 208 LYS 1 O 1
ATOM 744 N N . TRP A 1 96 ? 13.574 42.257 3.074 1.00 14.87 209 TRP 1 N 1
ATOM 745 C CA . TRP A 1 96 ? 12.390 41.758 3.775 1.00 14.06 209 TRP 1 CA 1
ATOM 746 C C . TRP A 1 96 ? 11.211 42.724 3.837 1.00 13.73 209 TRP 1 C 1
ATOM 747 O O . TRP A 1 96 ? 11.381 43.947 3.893 1.00 13.27 209 TRP 1 O 1
ATOM 758 N N . ASN A 1 97 ? 10.013 42.156 3.899 1.00 13.17 210 ASN 1 N 1
ATOM 759 C CA . ASN A 1 97 ? 8.803 42.951 4.045 1.00 13.71 210 ASN 1 CA 1
ATOM 760 C C . ASN A 1 97 ? 7.913 42.271 5.077 1.00 10.73 210 ASN 1 C 1
ATOM 761 O O . ASN A 1 97 ? 7.843 41.039 5.130 1.00 10.72 210 ASN 1 O 1
ATOM 766 N N . ASP A 1 98 ? 7.285 43.068 5.935 1.00 11.57 211 ASP 1 N 1
ATOM 767 C CA . ASP A 1 98 ? 6.355 42.499 6.904 1.00 11.39 211 ASP 1 CA 1
ATOM 768 C C . ASP A 1 98 ? 5.001 42.443 6.208 1.00 9.64 211 ASP 1 C 1
ATOM 769 O O . ASP A 1 98 ? 4.635 43.352 5.462 1.00 12.48 211 ASP 1 O 1
ATOM 774 N N . VAL A 1 99 ? 4.304 41.326 6.369 1.00 8.71 212 VAL 1 N 1
ATOM 775 C CA . VAL A 1 99 ? 3.024 41.122 5.710 1.00 10.24 212 VAL 1 CA 1
ATOM 776 C C . VAL A 1 99 ? 2.030 40.447 6.644 1.00 11.42 212 VAL 1 C 1
ATOM 777 O O . VAL A 1 99 ? 2.397 39.998 7.733 1.00 8.93 212 VAL 1 O 1
ATOM 781 N N . PRO A 1 100 ? 0.748 40.407 6.251 1.00 12.67 213 PRO 1 N 1
ATOM 782 C CA . PRO A 1 100 ? -0.263 39.757 7.095 1.00 11.08 213 PRO 1 CA 1
ATOM 783 C C . PRO A 1 100 ? 0.026 38.252 7.117 1.00 10.85 213 PRO 1 C 1
ATOM 784 O O . PRO A 1 100 ? 0.290 37.653 6.072 1.00 12.03 213 PRO 1 O 1
ATOM 788 N N . CYS A 1 101 ? 0.005 37.651 8.299 1.00 9.88 214 CYS 1 N 1
ATOM 789 C CA . CYS A 1 101 ? 0.260 36.217 8.417 1.00 11.85 214 CYS 1 CA 1
ATOM 790 C C . CYS A 1 101 ? -0.787 35.391 7.686 1.00 12.26 214 CYS 1 C 1
ATOM 791 O O . CYS A 1 101 ? -0.558 34.220 7.399 1.00 12.80 214 CYS 1 O 1
ATOM 794 N N . SER A 1 102 ? -1.955 35.991 7.451 1.00 11.14 215 SER 1 N 1
ATOM 795 C CA . SER A 1 102 ? -3.052 35.313 6.757 1.00 11.75 215 SER 1 CA 1
ATOM 796 C C . SER A 1 102 ? -2.877 35.263 5.243 1.00 11.50 215 SER 1 C 1
ATOM 797 O O . SER A 1 102 ? -3.604 34.538 4.569 1.00 14.18 215 SER 1 O 1
ATOM 800 N N . ASP A 1 103 ? -1.956 36.065 4.712 1.00 11.09 216 ASP 1 N 1
ATOM 801 C CA . ASP A 1 103 ? -1.684 36.075 3.271 1.00 11.92 216 ASP 1 CA 1
ATOM 802 C C . ASP A 1 103 ? -0.869 34.855 2.836 1.00 13.49 216 ASP 1 C 1
ATOM 803 O O . ASP A 1 103 ? -0.190 34.235 3.657 1.00 15.42 216 ASP 1 O 1
ATOM 808 N N . SER A 1 104 ? -0.933 34.526 1.545 1.00 12.57 217 SER 1 N 1
ATOM 809 C CA . SER A 1 104 ? -0.252 33.354 1.003 1.00 13.50 217 SER 1 CA 1
ATOM 810 C C . SER A 1 104 ? 1.019 33.626 0.194 1.00 13.58 217 SER 1 C 1
ATOM 811 O O . SER A 1 104 ? 1.030 34.445 -0.726 1.00 13.45 217 SER 1 O 1
ATOM 814 N N . PHE A 1 105 ? 2.089 32.922 0.547 1.00 13.59 218 PHE 1 N 1
ATOM 815 C CA . PHE A 1 105 ? 3.376 33.062 -0.119 1.00 12.13 218 PHE 1 CA 1
ATOM 816 C C . PHE A 1 105 ? 4.059 31.692 -0.124 1.00 11.86 218 PHE 1 C 1
ATOM 817 O O . PHE A 1 105 ? 3.546 30.724 0.456 1.00 12.13 218 PHE 1 O 1
ATOM 825 N N . LEU A 1 106 ? 5.169 31.584 -0.849 1.00 11.70 219 LEU 1 N 1
ATOM 826 C CA . LEU A 1 106 ? 5.932 30.340 -0.847 1.00 12.29 219 LEU 1 CA 1
ATOM 827 C C . LEU A 1 106 ? 6.536 30.249 0.560 1.00 13.86 219 LEU 1 C 1
ATOM 828 O O . LEU A 1 106 ? 6.457 31.204 1.339 1.00 13.86 219 LEU 1 O 1
ATOM 833 N N . VAL A 1 107 ? 7.159 29.123 0.869 1.00 12.45 220 VAL 1 N 1
ATOM 834 C CA . VAL A 1 107 ? 7.813 28.963 2.153 1.00 13.28 220 VAL 1 CA 1
ATOM 835 C C . VAL A 1 107 ? 9.149 28.266 1.937 1.00 12.94 220 VAL 1 C 1
ATOM 836 O O . VAL A 1 107 ? 9.284 27.426 1.045 1.00 13.18 220 VAL 1 O 1
ATOM 840 N N . VAL A 1 108 ? 10.159 28.728 2.662 1.00 11.93 221 VAL 1 N 1
ATOM 841 C CA . VAL A 1 108 ? 11.467 28.094 2.622 1.00 9.26 221 VAL 1 CA 1
ATOM 842 C C . VAL A 1 108 ? 11.627 27.493 4.008 1.00 9.69 221 VAL 1 C 1
ATOM 843 O O . VAL A 1 108 ? 11.425 28.182 5.005 1.00 10.42 221 VAL 1 O 1
ATOM 847 N N . CYS A 1 109 ? 11.855 26.187 4.035 1.00 11.05 222 CYS 1 N 1
ATOM 848 C CA . CYS A 1 109 ? 12.057 25.435 5.260 1.00 11.74 222 CYS 1 CA 1
ATOM 849 C C . CYS A 1 109 ? 13.564 25.292 5.484 1.00 13.59 222 CYS 1 C 1
ATOM 850 O O . CYS A 1 109 ? 14.365 25.265 4.536 1.00 11.73 222 CYS 1 O 1
ATOM 853 N N . GLU A 1 110 ? 13.929 25.164 6.746 1.00 11.83 223 GLU 1 N 1
ATOM 854 C CA . GLU A 1 110 ? 15.301 25.058 7.167 1.00 14.13 223 GLU 1 CA 1
ATOM 855 C C . GLU A 1 110 ? 15.491 23.771 7.966 1.00 13.24 223 GLU 1 C 1
ATOM 856 O O . GLU A 1 110 ? 14.665 23.450 8.814 1.00 12.48 223 GLU 1 O 1
ATOM 862 N N . PHE A 1 111 ? 16.570 23.040 7.685 1.00 12.78 224 PHE 1 N 1
ATOM 863 C CA . PHE A 1 111 ? 16.867 21.781 8.366 1.00 15.95 224 PHE 1 CA 1
ATOM 864 C C . PHE A 1 111 ? 18.332 21.773 8.768 1.00 18.29 224 PHE 1 C 1
ATOM 865 O O . PHE A 1 111 ? 19.150 22.478 8.173 1.00 16.99 224 PHE 1 O 1
ATOM 873 N N . SER A 1 112 ? 18.657 20.991 9.792 1.00 24.02 225 SER 1 N 1
ATOM 874 C CA . SER A 1 112 ? 20.025 20.886 10.296 1.00 29.08 225 SER 1 CA 1
ATOM 875 C C . SER A 1 112 ? 20.539 19.455 10.166 1.00 31.84 225 SER 1 C 1
ATOM 876 O O . SER A 1 112 ? 19.686 18.545 10.271 1.00 34.10 225 SER 1 O 1
ATOM 879 N N . LYS B 1 1 ? 25.578 16.070 -1.618 1.00 33.49 114 LYS 2 N 1
ATOM 880 C CA . LYS B 1 1 ? 25.263 14.774 -0.961 1.00 32.95 114 LYS 2 CA 1
ATOM 881 C C . LYS B 1 1 ? 23.745 14.718 -0.832 1.00 28.28 114 LYS 2 C 1
ATOM 882 O O . LYS B 1 1 ? 23.078 15.708 -1.126 1.00 28.02 114 LYS 2 O 1
ATOM 888 N N . LYS B 1 2 ? 23.205 13.554 -0.490 1.00 24.86 115 LYS 2 N 1
ATOM 889 C CA . LYS B 1 2 ? 21.766 13.406 -0.297 1.00 21.22 115 LYS 2 CA 1
ATOM 890 C C . LYS B 1 2 ? 21.483 13.663 1.181 1.00 19.25 115 LYS 2 C 1
ATOM 891 O O . LYS B 1 2 ? 22.269 13.270 2.058 1.00 21.23 115 LYS 2 O 1
ATOM 897 N N . TYR B 1 3 ? 20.388 14.328 1.426 1.00 18.53 116 TYR 2 N 1
ATOM 898 C CA . TYR B 1 3 ? 19.924 14.595 2.789 1.00 20.17 116 TYR 2 CA 1
ATOM 899 C C . TYR B 1 3 ? 18.587 13.884 2.955 1.00 17.24 116 TYR 2 C 1
ATOM 900 O O . TYR B 1 3 ? 17.739 13.908 2.055 1.00 16.22 116 TYR 2 O 1
ATOM 909 N N . PHE B 1 4 ? 18.416 13.245 4.090 1.00 14.76 117 PHE 2 N 1
ATOM 910 C CA . PHE B 1 4 ? 17.178 12.503 4.373 1.00 13.87 117 PHE 2 CA 1
ATOM 911 C C . PHE B 1 4 ? 16.476 13.084 5.599 1.00 14.07 117 PHE 2 C 1
ATOM 912 O O . PHE B 1 4 ? 17.113 13.389 6.615 1.00 12.77 117 PHE 2 O 1
ATOM 920 N N . MET B 1 5 ? 15.171 13.218 5.461 1.00 12.32 118 MET 2 N 1
ATOM 921 C CA . MET B 1 5 ? 14.307 13.736 6.530 1.00 13.54 118 MET 2 CA 1
ATOM 922 C C . MET B 1 5 ? 13.058 12.875 6.642 1.00 14.12 118 MET 2 C 1
ATOM 923 O O . MET B 1 5 ? 12.460 12.508 5.629 1.00 13.93 118 MET 2 O 1
ATOM 931 N N . SER B 1 6 ? 12.669 12.562 7.871 1.00 12.79 119 SER 2 N 1
ATOM 932 C CA . SER B 1 6 ? 11.493 11.745 8.128 1.00 11.73 119 SER 2 CA 1
ATOM 933 C C . SER B 1 6 ? 10.300 12.608 8.485 1.00 9.95 119 SER 2 C 1
ATOM 934 O O . SER B 1 6 ? 10.438 13.642 9.147 1.00 11.49 119 SER 2 O 1
ATOM 937 N N . SER B 1 7 ? 9.123 12.130 8.091 1.00 11.39 120 SER 2 N 1
ATOM 938 C CA . SER B 1 7 ? 7.872 12.799 8.405 1.00 12.09 120 SER 2 CA 1
ATOM 939 C C . SER B 1 7 ? 7.522 12.449 9.851 1.00 12.54 120 SER 2 C 1
ATOM 940 O O . SER B 1 7 ? 8.125 11.555 10.461 1.00 12.48 120 SER 2 O 1
ATOM 943 N N . VAL B 1 8 ? 6.547 13.178 10.378 1.00 12.13 121 VAL 2 N 1
ATOM 944 C CA . VAL B 1 8 ? 6.038 12.976 11.730 1.00 14.33 121 VAL 2 CA 1
ATOM 945 C C . VAL B 1 8 ? 4.799 12.077 11.646 1.00 13.91 121 VAL 2 C 1
ATOM 946 O O . VAL B 1 8 ? 4.627 11.165 12.441 1.00 15.19 121 VAL 2 O 1
ATOM 950 N N . ARG B 1 9 ? 3.949 12.316 10.653 1.00 14.46 122 ARG 2 N 1
ATOM 951 C CA . ARG B 1 9 ? 2.733 11.526 10.504 1.00 15.98 122 ARG 2 CA 1
ATOM 952 C C . ARG B 1 9 ? 2.831 10.403 9.485 1.00 15.40 122 ARG 2 C 1
ATOM 953 O O . ARG B 1 9 ? 3.748 10.373 8.654 1.00 14.44 122 ARG 2 O 1
ATOM 961 N N . ARG B 1 10 ? 1.879 9.475 9.572 1.00 12.80 123 ARG 2 N 1
ATOM 962 C CA . ARG B 1 10 ? 1.815 8.322 8.679 1.00 13.49 123 ARG 2 CA 1
ATOM 963 C C . ARG B 1 10 ? 0.813 8.628 7.564 1.00 13.50 123 ARG 2 C 1
ATOM 964 O O . ARG B 1 10 ? -0.220 9.255 7.802 1.00 14.44 123 ARG 2 O 1
ATOM 972 N N . MET B 1 11 ? 1.111 8.172 6.354 1.00 14.25 124 MET 2 N 1
ATOM 973 C CA . MET B 1 11 ? 0.241 8.433 5.209 1.00 12.36 124 MET 2 CA 1
ATOM 974 C C . MET B 1 11 ? 0.527 7.399 4.118 1.00 13.43 124 MET 2 C 1
ATOM 975 O O . MET B 1 11 ? 1.562 6.731 4.156 1.00 11.96 124 MET 2 O 1
ATOM 980 N N . PRO B 1 12 ? -0.416 7.203 3.174 1.00 11.85 125 PRO 2 N 1
ATOM 981 C CA . PRO B 1 12 ? -0.217 6.231 2.088 1.00 12.66 125 PRO 2 CA 1
ATOM 982 C C 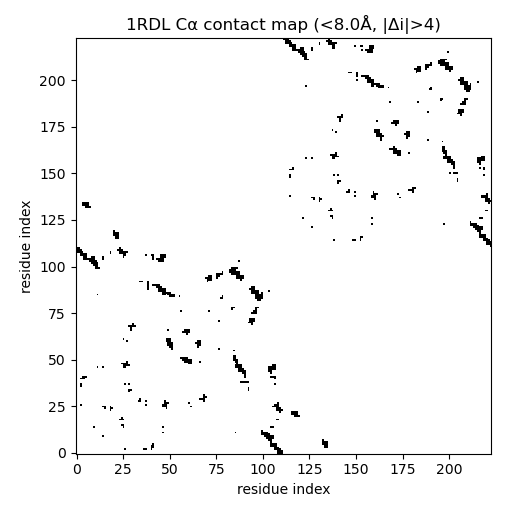. PRO B 1 12 ? 0.809 6.779 1.102 1.00 13.87 125 PRO 2 C 1
ATOM 983 O O . PRO B 1 12 ? 1.108 7.976 1.122 1.00 12.17 125 PRO 2 O 1
ATOM 987 N N . LEU B 1 13 ? 1.301 5.933 0.206 1.00 14.56 126 LEU 2 N 1
ATOM 988 C CA . LEU B 1 13 ? 2.346 6.357 -0.721 1.00 16.53 126 LEU 2 CA 1
ATOM 989 C C . LEU B 1 13 ? 2.075 7.616 -1.528 1.00 15.91 126 LEU 2 C 1
ATOM 990 O O . LEU B 1 13 ? 2.909 8.513 -1.569 1.00 14.73 126 LEU 2 O 1
ATOM 995 N N . ASN B 1 14 ? 0.910 7.711 -2.153 1.00 14.68 127 ASN 2 N 1
ATOM 996 C CA . ASN B 1 14 ? 0.624 8.898 -2.961 1.00 17.70 127 ASN 2 CA 1
ATOM 997 C C . ASN B 1 14 ? 0.733 10.215 -2.192 1.00 16.70 127 ASN 2 C 1
ATOM 998 O O . ASN B 1 14 ? 1.253 11.209 -2.709 1.00 14.86 127 ASN 2 O 1
ATOM 1003 N N . ARG B 1 15 ? 0.331 10.196 -0.928 1.00 15.44 128 ARG 2 N 1
ATOM 1004 C CA . ARG B 1 15 ? 0.428 11.374 -0.074 1.00 14.78 128 ARG 2 CA 1
ATOM 1005 C C . ARG B 1 15 ? 1.895 11.589 0.310 1.00 12.77 128 ARG 2 C 1
ATOM 1006 O O . ARG B 1 15 ? 2.352 12.725 0.461 1.00 13.75 128 ARG 2 O 1
ATOM 1014 N N . ALA B 1 16 ? 2.624 10.488 0.473 1.00 11.73 129 ALA 2 N 1
ATOM 1015 C CA . ALA B 1 16 ? 4.047 10.542 0.832 1.00 12.42 129 ALA 2 CA 1
ATOM 1016 C C . ALA B 1 16 ? 4.811 11.249 -0.290 1.00 11.86 129 ALA 2 C 1
ATOM 1017 O O . ALA B 1 16 ? 5.657 12.123 -0.046 1.00 12.47 129 ALA 2 O 1
ATOM 1019 N N . LYS B 1 17 ? 4.482 10.874 -1.523 1.00 11.97 130 LYS 2 N 1
ATOM 1020 C CA . LYS B 1 17 ? 5.082 11.460 -2.710 1.00 14.31 130 LYS 2 CA 1
ATOM 1021 C C . LYS B 1 17 ? 4.796 12.955 -2.762 1.00 14.13 130 LYS 2 C 1
ATOM 1022 O O . LYS B 1 17 ? 5.705 13.747 -2.987 1.00 14.83 130 LYS 2 O 1
ATOM 1028 N N . ALA B 1 18 ? 3.528 13.322 -2.575 1.00 14.01 131 ALA 2 N 1
ATOM 1029 C CA . ALA B 1 18 ? 3.100 14.720 -2.595 1.00 15.03 131 ALA 2 CA 1
ATOM 1030 C C . ALA B 1 18 ? 3.838 15.530 -1.529 1.00 15.48 131 ALA 2 C 1
ATOM 1031 O O . ALA B 1 18 ? 4.236 16.681 -1.758 1.00 14.41 131 ALA 2 O 1
ATOM 1033 N N . LEU B 1 19 ? 4.030 14.937 -0.359 1.00 13.91 132 LEU 2 N 1
ATOM 1034 C CA . LEU B 1 19 ? 4.739 15.642 0.705 1.00 13.13 132 LEU 2 CA 1
ATOM 1035 C C . LEU B 1 19 ? 6.194 15.950 0.317 1.00 11.58 132 LEU 2 C 1
ATOM 1036 O O . LEU B 1 19 ? 6.633 17.100 0.389 1.00 13.33 132 LEU 2 O 1
ATOM 1041 N N . CYS B 1 20 ? 6.944 14.938 -0.108 1.00 11.59 133 CYS 2 N 1
ATOM 1042 C CA . CYS B 1 20 ? 8.337 15.161 -0.481 1.00 10.00 133 CYS 2 CA 1
ATOM 1043 C C . CYS B 1 20 ? 8.444 16.131 -1.653 1.00 13.39 133 CYS 2 C 1
ATOM 1044 O O . CYS B 1 20 ? 9.310 17.018 -1.653 1.00 13.83 133 CYS 2 O 1
ATOM 1047 N N . SER B 1 21 ? 7.547 15.988 -2.632 1.00 14.01 134 SER 2 N 1
ATOM 1048 C CA . SER B 1 21 ? 7.560 16.875 -3.795 1.00 14.00 134 SER 2 CA 1
ATOM 1049 C C . SER B 1 21 ? 7.178 18.316 -3.454 1.00 13.40 134 SER 2 C 1
ATOM 1050 O O . SER B 1 21 ? 7.554 19.241 -4.178 1.00 15.64 134 SER 2 O 1
ATOM 1054 N N . GLU B 1 22 ? 6.462 18.521 -2.349 1.00 15.04 135 GLU 2 N 1
ATOM 1055 C CA . GLU B 1 22 ? 6.082 19.880 -1.950 1.00 16.70 135 GLU 2 CA 1
ATOM 1056 C C . GLU B 1 22 ? 7.325 20.735 -1.684 1.00 15.61 135 GLU 2 C 1
ATOM 1057 O O . GLU B 1 22 ? 7.322 21.946 -1.924 1.00 16.81 135 GLU 2 O 1
ATOM 1063 N N . LEU B 1 23 ? 8.390 20.097 -1.208 1.00 11.60 136 LEU 2 N 1
ATOM 1064 C CA . LEU B 1 23 ? 9.646 20.793 -0.954 1.00 12.25 136 LEU 2 CA 1
ATOM 1065 C C . LEU B 1 23 ? 10.676 20.413 -2.017 1.00 14.07 136 LEU 2 C 1
ATOM 1066 O O . LEU B 1 23 ? 11.893 20.532 -1.817 1.00 14.25 136 LEU 2 O 1
ATOM 1071 N N . GLN B 1 24 ? 10.164 19.945 -3.155 1.00 14.84 137 GLN 2 N 1
ATOM 1072 C CA . GLN B 1 24 ? 10.991 19.581 -4.296 1.00 15.64 137 GLN 2 CA 1
ATOM 1073 C C . GLN B 1 24 ? 12.002 18.474 -4.024 1.00 18.46 137 GLN 2 C 1
ATOM 1074 O O . GLN B 1 24 ? 13.137 18.506 -4.518 1.00 18.39 137 GLN 2 O 1
ATOM 1080 N N . GLY B 1 25 ? 11.572 17.498 -3.235 1.00 14.82 138 GLY 2 N 1
ATOM 1081 C CA . GLY B 1 25 ? 12.412 16.364 -2.922 1.00 13.92 138 GLY 2 CA 1
ATOM 1082 C C . GLY B 1 25 ? 11.684 15.149 -3.452 1.00 13.15 138 GLY 2 C 1
ATOM 1083 O O . GLY B 1 25 ? 10.686 15.295 -4.175 1.00 13.20 138 GLY 2 O 1
ATOM 1084 N N . THR B 1 26 ? 12.165 13.962 -3.114 1.00 10.31 139 THR 2 N 1
ATOM 1085 C CA . THR B 1 26 ? 11.528 12.730 -3.559 1.00 12.24 139 THR 2 CA 1
ATOM 1086 C C . THR B 1 26 ? 11.466 11.734 -2.393 1.00 11.64 139 THR 2 C 1
ATOM 1087 O O . THR B 1 26 ? 12.051 11.978 -1.350 1.00 13.42 139 THR 2 O 1
ATOM 1093 N N . VAL B 1 27 ? 10.733 10.633 -2.548 1.00 12.29 140 VAL 2 N 1
ATOM 1094 C CA . VAL B 1 27 ? 10.659 9.633 -1.472 1.00 11.84 140 VAL 2 CA 1
ATOM 1095 C C . VAL B 1 27 ? 12.007 8.911 -1.481 1.00 11.11 140 VAL 2 C 1
ATOM 1096 O O . VAL B 1 27 ? 12.454 8.443 -2.526 1.00 11.91 140 VAL 2 O 1
ATOM 1100 N N . ALA B 1 28 ? 12.670 8.853 -0.330 1.00 11.33 141 ALA 2 N 1
ATOM 1101 C CA . ALA B 1 28 ? 13.997 8.236 -0.227 1.00 13.59 141 ALA 2 CA 1
ATOM 1102 C C . ALA B 1 28 ? 14.165 6.878 -0.885 1.00 10.36 141 ALA 2 C 1
ATOM 1103 O O . ALA B 1 28 ? 13.400 5.949 -0.622 1.00 11.98 141 ALA 2 O 1
ATOM 1105 N N . THR B 1 29 ? 15.213 6.762 -1.696 1.00 11.71 142 THR 2 N 1
ATOM 1106 C CA . THR B 1 29 ? 15.523 5.522 -2.397 1.00 10.23 142 THR 2 CA 1
ATOM 1107 C C . THR B 1 29 ? 16.996 5.198 -2.144 1.00 9.67 142 THR 2 C 1
ATOM 1108 O O . THR B 1 29 ? 17.888 5.805 -2.740 1.00 9.54 142 THR 2 O 1
ATOM 1112 N N . PRO B 1 30 ? 17.271 4.274 -1.212 1.00 11.52 143 PRO 2 N 1
ATOM 1113 C CA . PRO B 1 30 ? 18.662 3.926 -0.924 1.00 12.20 143 PRO 2 CA 1
ATOM 1114 C C . PRO B 1 30 ? 19.306 3.215 -2.112 1.00 13.91 143 PRO 2 C 1
ATOM 1115 O O . PRO B 1 30 ? 18.719 2.291 -2.656 1.00 13.89 143 PRO 2 O 1
ATOM 1119 N N . ARG B 1 31 ? 20.494 3.657 -2.517 1.00 12.78 144 ARG 2 N 1
ATOM 1120 C CA . ARG B 1 31 ? 21.201 3.064 -3.658 1.00 13.54 144 ARG 2 CA 1
ATOM 1121 C C . ARG B 1 31 ? 22.323 2.122 -3.219 1.00 13.76 144 ARG 2 C 1
ATOM 1122 O O . ARG B 1 31 ? 22.962 1.464 -4.049 1.00 13.18 144 ARG 2 O 1
ATOM 1130 N N . ASN B 1 32 ? 22.564 2.077 -1.912 1.00 12.67 145 ASN 2 N 1
ATOM 1131 C CA . ASN B 1 32 ? 23.602 1.237 -1.315 1.00 12.14 145 ASN 2 CA 1
ATOM 1132 C C . ASN B 1 32 ? 23.369 1.146 0.205 1.00 13.50 145 ASN 2 C 1
ATOM 1133 O O . ASN B 1 32 ? 22.505 1.856 0.755 1.00 12.07 145 ASN 2 O 1
ATOM 1138 N N . ALA B 1 33 ? 24.153 0.303 0.875 1.00 11.80 146 ALA 2 N 1
ATOM 1139 C CA . ALA B 1 33 ? 24.023 0.074 2.321 1.00 14.55 146 ALA 2 CA 1
ATOM 1140 C C . ALA B 1 33 ? 24.268 1.323 3.156 1.00 14.34 146 ALA 2 C 1
ATOM 1141 O O . ALA B 1 33 ? 23.661 1.493 4.206 1.00 13.22 146 ALA 2 O 1
ATOM 1143 N N . GLU B 1 34 ? 25.163 2.190 2.699 1.00 13.23 147 GLU 2 N 1
ATOM 1144 C CA . GLU B 1 34 ? 25.465 3.417 3.426 1.00 13.52 147 GLU 2 CA 1
ATOM 1145 C C . GLU B 1 34 ? 24.208 4.296 3.479 1.00 11.90 147 GLU 2 C 1
ATOM 1146 O O . GLU B 1 34 ? 23.840 4.808 4.539 1.00 11.43 147 GLU 2 O 1
ATOM 1152 N N . GLU B 1 35 ? 23.546 4.454 2.336 1.00 10.44 148 GLU 2 N 1
ATOM 1153 C CA . GLU B 1 35 ? 22.329 5.249 2.273 1.00 11.74 148 GLU 2 CA 1
ATOM 1154 C C . GLU B 1 35 ? 21.211 4.579 3.054 1.00 11.49 148 GLU 2 C 1
ATOM 1155 O O . GLU B 1 35 ? 20.412 5.262 3.704 1.00 11.05 148 GLU 2 O 1
ATOM 1161 N N . ASN B 1 36 ? 21.178 3.247 3.022 1.00 10.53 149 ASN 2 N 1
ATOM 1162 C CA . ASN B 1 36 ? 20.147 2.505 3.733 1.00 11.48 149 ASN 2 CA 1
ATOM 1163 C C . ASN B 1 36 ? 20.269 2.808 5.231 1.00 12.60 149 ASN 2 C 1
ATOM 1164 O O . ASN B 1 36 ? 19.273 3.087 5.908 1.00 10.44 149 ASN 2 O 1
ATOM 1169 N N . ARG B 1 37 ? 21.504 2.858 5.719 1.00 12.04 150 ARG 2 N 1
ATOM 1170 C CA . ARG B 1 37 ? 21.760 3.168 7.122 1.00 13.75 150 ARG 2 CA 1
ATOM 1171 C C . ARG B 1 37 ? 21.440 4.631 7.453 1.00 14.31 150 ARG 2 C 1
ATOM 1172 O O . ARG B 1 37 ? 20.973 4.937 8.549 1.00 15.36 150 ARG 2 O 1
ATOM 1180 N N . ALA B 1 38 ? 21.682 5.534 6.507 1.00 13.08 151 ALA 2 N 1
ATOM 1181 C CA . ALA B 1 38 ? 21.405 6.955 6.722 1.00 12.16 151 ALA 2 CA 1
ATOM 1182 C C . ALA B 1 38 ? 19.895 7.156 6.872 1.00 11.67 151 ALA 2 C 1
ATOM 1183 O O . ALA B 1 38 ? 19.440 8.014 7.635 1.00 13.90 151 ALA 2 O 1
ATOM 1185 N N . ILE B 1 39 ? 19.121 6.372 6.128 1.00 11.19 152 ILE 2 N 1
ATOM 1186 C CA . ILE B 1 39 ? 17.665 6.450 6.199 1.00 11.41 152 ILE 2 CA 1
ATOM 1187 C C . ILE B 1 39 ? 17.235 5.866 7.553 1.00 12.44 152 ILE 2 C 1
ATOM 1188 O O . ILE B 1 39 ? 16.363 6.428 8.235 1.00 11.73 152 ILE 2 O 1
ATOM 1193 N N . GLN B 1 40 ? 17.887 4.780 7.963 1.00 13.83 153 GLN 2 N 1
ATOM 1194 C CA . GLN B 1 40 ? 17.612 4.168 9.267 1.00 14.55 153 GLN 2 CA 1
ATOM 1195 C C . GLN B 1 40 ? 17.807 5.194 10.384 1.00 13.45 153 GLN 2 C 1
ATOM 1196 O O . GLN B 1 40 ? 17.020 5.249 11.334 1.00 15.07 153 GLN 2 O 1
ATOM 1202 N N . ASN B 1 41 ? 18.874 5.980 10.292 1.00 13.25 154 ASN 2 N 1
ATOM 1203 C CA . ASN B 1 41 ? 19.151 6.984 11.318 1.00 13.90 154 ASN 2 CA 1
ATOM 1204 C C . ASN B 1 41 ? 18.001 7.962 11.539 1.00 15.91 154 ASN 2 C 1
ATOM 1205 O O . ASN B 1 41 ? 17.779 8.409 12.675 1.00 16.36 154 ASN 2 O 1
ATOM 1210 N N . VAL B 1 42 ? 17.282 8.311 10.468 1.00 12.22 155 VAL 2 N 1
ATOM 1211 C CA . VAL B 1 42 ? 16.191 9.283 10.581 1.00 13.34 155 VAL 2 CA 1
ATOM 1212 C C . VAL B 1 42 ? 14.800 8.712 10.780 1.00 12.61 155 VAL 2 C 1
ATOM 1213 O O . VAL B 1 42 ? 13.917 9.400 11.287 1.00 13.61 155 VAL 2 O 1
ATOM 1217 N N . ALA B 1 43 ? 14.608 7.455 10.409 1.00 11.28 156 ALA 2 N 1
ATOM 1218 C CA . ALA B 1 43 ? 13.302 6.814 10.534 1.00 12.63 156 ALA 2 CA 1
ATOM 1219 C C . ALA B 1 43 ? 13.123 6.153 11.902 1.00 13.22 156 ALA 2 C 1
ATOM 1220 O O . ALA B 1 43 ? 13.762 5.137 12.194 1.00 14.29 156 ALA 2 O 1
ATOM 1222 N N . LYS B 1 44 ? 12.236 6.711 12.726 1.00 15.86 157 LYS 2 N 1
ATOM 1223 C CA . LYS B 1 44 ? 11.998 6.153 14.060 1.00 16.65 157 LYS 2 CA 1
ATOM 1224 C C . LYS B 1 44 ? 11.027 4.978 14.052 1.00 17.92 157 LYS 2 C 1
ATOM 1225 O O . LYS B 1 44 ? 10.856 4.285 15.067 1.00 18.09 157 LYS 2 O 1
ATOM 1231 N N . ASP B 1 45 ? 10.370 4.768 12.917 1.00 15.00 158 ASP 2 N 1
ATOM 1232 C CA . ASP B 1 45 ? 9.428 3.673 12.773 1.00 14.15 158 ASP 2 CA 1
ATOM 1233 C C . ASP B 1 45 ? 9.414 3.299 11.289 1.00 12.17 158 ASP 2 C 1
ATOM 1234 O O . ASP B 1 45 ? 10.051 3.976 10.478 1.00 11.22 158 ASP 2 O 1
ATOM 1239 N N . VAL B 1 46 ? 8.698 2.228 10.957 1.00 11.49 159 VAL 2 N 1
ATOM 1240 C CA . VAL B 1 46 ? 8.585 1.751 9.582 1.00 10.75 159 VAL 2 CA 1
ATOM 1241 C C . VAL B 1 46 ? 8.230 2.921 8.657 1.00 9.99 159 VAL 2 C 1
ATOM 1242 O O . VAL B 1 46 ? 7.300 3.699 8.934 1.00 8.51 159 VAL 2 O 1
ATOM 1246 N N . ALA B 1 47 ? 8.978 3.061 7.564 1.00 9.45 160 ALA 2 N 1
ATOM 1247 C CA . ALA B 1 47 ? 8.773 4.170 6.642 1.00 7.19 160 ALA 2 CA 1
ATOM 1248 C C . ALA B 1 47 ? 8.852 3.770 5.177 1.00 8.31 160 ALA 2 C 1
ATOM 1249 O O . ALA B 1 47 ? 9.619 2.888 4.805 1.00 10.39 160 ALA 2 O 1
ATOM 1251 N N . PHE B 1 48 ? 8.083 4.467 4.349 1.00 8.05 161 PHE 2 N 1
ATOM 1252 C CA . PHE B 1 48 ? 8.076 4.222 2.907 1.00 8.43 161 PHE 2 CA 1
ATOM 1253 C C . PHE B 1 48 ? 9.396 4.603 2.260 1.00 8.19 161 PHE 2 C 1
ATOM 1254 O O . PHE B 1 48 ? 10.054 5.556 2.682 1.00 8.56 161 PHE 2 O 1
ATOM 1262 N N . LEU B 1 49 ? 9.758 3.840 1.228 1.00 10.29 162 LEU 2 N 1
ATOM 1263 C CA . LEU B 1 49 ? 10.931 4.093 0.390 1.00 9.58 162 LEU 2 CA 1
ATOM 1264 C C . LEU B 1 49 ? 10.338 4.355 -1.011 1.00 10.17 162 LEU 2 C 1
ATOM 1265 O O . LEU B 1 49 ? 9.216 3.939 -1.295 1.00 9.31 162 LEU 2 O 1
ATOM 1270 N N . GLY B 1 50 ? 11.078 5.045 -1.868 1.00 9.60 163 GLY 2 N 1
ATOM 1271 C CA . GLY B 1 50 ? 10.583 5.368 -3.200 1.00 10.40 163 GLY 2 CA 1
ATOM 1272 C C . GLY B 1 50 ? 10.822 4.254 -4.196 1.00 11.60 163 GLY 2 C 1
ATOM 1273 O O . GLY B 1 50 ? 11.511 4.444 -5.204 1.00 11.44 163 GLY 2 O 1
ATOM 1274 N N . ILE B 1 51 ? 10.180 3.115 -3.957 1.00 11.64 164 ILE 2 N 1
ATOM 1275 C CA . ILE B 1 51 ? 10.347 1.930 -4.797 1.00 11.06 164 ILE 2 CA 1
ATOM 1276 C C . ILE B 1 51 ? 9.012 1.207 -4.926 1.00 12.98 164 ILE 2 C 1
ATOM 1277 O O . ILE B 1 51 ? 8.272 1.092 -3.948 1.00 10.01 164 ILE 2 O 1
ATOM 1282 N N . THR B 1 52 ? 8.682 0.728 -6.125 1.00 11.42 165 THR 2 N 1
ATOM 1283 C CA . THR B 1 52 ? 7.431 -0.012 -6.307 1.00 11.16 165 THR 2 CA 1
ATOM 1284 C C . THR B 1 52 ? 7.591 -1.015 -7.439 1.00 13.67 165 THR 2 C 1
ATOM 1285 O O . THR B 1 52 ? 8.514 -0.902 -8.255 1.00 13.12 165 THR 2 O 1
ATOM 1289 N N . ASP B 1 53 ? 6.725 -2.027 -7.454 1.00 14.26 166 ASP 2 N 1
ATOM 1290 C CA . ASP B 1 53 ? 6.723 -2.975 -8.565 1.00 14.82 166 ASP 2 CA 1
ATOM 1291 C C . ASP B 1 53 ? 5.341 -2.865 -9.194 1.00 15.36 166 ASP 2 C 1
ATOM 1292 O O . ASP B 1 53 ? 4.728 -3.855 -9.595 1.00 17.29 166 ASP 2 O 1
ATOM 1297 N N . GLN B 1 54 ? 4.854 -1.630 -9.259 1.00 16.29 167 GLN 2 N 1
ATOM 1298 C CA . GLN B 1 54 ? 3.547 -1.350 -9.834 1.00 19.93 167 GLN 2 CA 1
ATOM 1299 C C . GLN B 1 54 ? 3.473 -1.647 -11.337 1.00 19.84 167 GLN 2 C 1
ATOM 1300 O O . GLN B 1 54 ? 2.441 -2.127 -11.811 1.00 18.51 167 GLN 2 O 1
ATOM 1306 N N . ARG B 1 55 ? 4.547 -1.362 -12.079 1.00 19.29 168 ARG 2 N 1
ATOM 1307 C CA . ARG B 1 55 ? 4.557 -1.606 -13.533 1.00 19.84 168 ARG 2 CA 1
ATOM 1308 C C . ARG B 1 55 ? 4.466 -3.104 -13.858 1.00 19.77 168 ARG 2 C 1
ATOM 1309 O O . ARG B 1 55 ? 3.615 -3.535 -14.641 1.00 21.28 168 ARG 2 O 1
ATOM 1317 N N . THR B 1 56 ? 5.376 -3.886 -13.299 1.00 17.72 169 THR 2 N 1
ATOM 1318 C CA . THR B 1 56 ? 5.388 -5.323 -13.504 1.00 17.21 169 THR 2 CA 1
ATOM 1319 C C . THR B 1 56 ? 5.703 -5.973 -12.172 1.00 17.20 169 THR 2 C 1
ATOM 1320 O O . THR B 1 56 ? 6.711 -5.646 -11.538 1.00 16.05 169 THR 2 O 1
ATOM 1324 N N . GLU B 1 57 ? 4.857 -6.914 -11.765 1.00 17.25 170 GLU 2 N 1
ATOM 1325 C CA . GLU B 1 57 ? 5.041 -7.605 -10.504 1.00 16.96 170 GLU 2 CA 1
ATOM 1326 C C . GLU B 1 57 ? 6.431 -8.233 -10.385 1.00 16.84 170 GLU 2 C 1
ATOM 1327 O O . GLU B 1 57 ? 6.929 -8.866 -11.319 1.00 16.81 170 GLU 2 O 1
ATOM 1333 N N . ASN B 1 58 ? 7.071 -7.967 -9.249 1.00 16.13 171 ASN 2 N 1
ATOM 1334 C CA . ASN B 1 58 ? 8.393 -8.477 -8.905 1.00 15.30 171 ASN 2 CA 1
ATOM 1335 C C . ASN B 1 58 ? 9.553 -7.854 -9.701 1.00 13.88 171 ASN 2 C 1
ATOM 1336 O O . ASN B 1 58 ? 10.665 -8.405 -9.746 1.00 16.03 171 ASN 2 O 1
ATOM 1341 N N . VAL B 1 59 ? 9.276 -6.722 -10.296 1.00 14.22 172 VAL 2 N 1
ATOM 1342 C CA . VAL B 1 59 ? 10.288 -5.902 -10.985 1.00 13.33 172 VAL 2 CA 1
ATOM 1343 C C . VAL B 1 59 ? 10.268 -4.563 -10.275 1.00 12.27 172 VAL 2 C 1
ATOM 1344 O O . VAL B 1 59 ? 9.339 -3.766 -10.444 1.00 13.88 172 VAL 2 O 1
ATOM 1348 N N . PHE B 1 60 ? 11.277 -4.312 -9.469 1.00 11.80 173 PHE 2 N 1
ATOM 1349 C CA . PHE B 1 60 ? 11.248 -3.113 -8.635 1.00 12.36 173 PHE 2 CA 1
ATOM 1350 C C . PHE B 1 60 ? 11.946 -1.923 -9.234 1.00 11.28 173 PHE 2 C 1
ATOM 1351 O O . PHE B 1 60 ? 13.108 -2.010 -9.651 1.00 12.92 173 PHE 2 O 1
ATOM 1359 N N . GLU B 1 61 ? 11.222 -0.807 -9.249 1.00 11.48 174 GLU 2 N 1
ATOM 1360 C CA . GLU B 1 61 ? 11.707 0.455 -9.799 1.00 12.17 174 GLU 2 CA 1
ATOM 1361 C C . GLU B 1 61 ? 11.546 1.601 -8.826 1.00 10.20 174 GLU 2 C 1
ATOM 1362 O O . GLU B 1 61 ? 10.638 1.593 -7.986 1.00 11.92 174 GLU 2 O 1
ATOM 1368 N N . ASP B 1 62 ? 12.373 2.626 -8.997 1.00 10.62 175 ASP 2 N 1
ATOM 1369 C CA . ASP B 1 62 ? 12.256 3.821 -8.180 1.00 11.01 175 ASP 2 CA 1
ATOM 1370 C C . ASP B 1 62 ? 11.029 4.583 -8.721 1.00 15.83 175 ASP 2 C 1
ATOM 1371 O O . ASP B 1 62 ? 10.442 4.182 -9.738 1.00 16.65 175 ASP 2 O 1
ATOM 1376 N N . LEU B 1 63 ? 10.630 5.665 -8.067 1.00 15.13 176 LEU 2 N 1
ATOM 1377 C CA . LEU B 1 63 ? 9.436 6.375 -8.498 1.00 15.73 176 LEU 2 CA 1
ATOM 1378 C C . LEU B 1 63 ? 9.508 7.021 -9.884 1.00 16.93 176 LEU 2 C 1
ATOM 1379 O O . LEU B 1 63 ? 8.483 7.459 -10.409 1.00 19.44 176 LEU 2 O 1
ATOM 1384 N N . THR B 1 64 ? 10.702 7.056 -10.480 1.00 17.67 177 THR 2 N 1
ATOM 1385 C CA . THR B 1 64 ? 10.860 7.604 -11.833 1.00 20.19 177 THR 2 CA 1
ATOM 1386 C C . THR B 1 64 ? 10.880 6.479 -12.876 1.00 20.64 177 THR 2 C 1
ATOM 1387 O O . THR B 1 64 ? 11.278 6.700 -14.024 1.00 22.97 177 THR 2 O 1
ATOM 1391 N N . GLY B 1 65 ? 10.487 5.272 -12.464 1.00 20.37 178 GLY 2 N 1
ATOM 1392 C CA . GLY B 1 65 ? 10.451 4.139 -13.382 1.00 18.73 178 GLY 2 CA 1
ATOM 1393 C C . GLY B 1 65 ? 11.814 3.573 -13.739 1.00 17.84 178 GLY 2 C 1
ATOM 1394 O O . GLY B 1 65 ? 11.980 2.895 -14.760 1.00 17.37 178 GLY 2 O 1
ATOM 1395 N N . ASN B 1 66 ? 12.800 3.844 -12.891 1.00 15.11 179 ASN 2 N 1
ATOM 1396 C CA . ASN B 1 66 ? 14.145 3.363 -13.123 1.00 16.27 179 ASN 2 CA 1
ATOM 1397 C C . ASN B 1 66 ? 14.365 2.127 -12.254 1.00 17.23 179 ASN 2 C 1
ATOM 1398 O O . ASN B 1 66 ? 14.267 2.200 -11.029 1.00 17.85 179 ASN 2 O 1
ATOM 1403 N N . ARG B 1 67 ? 14.624 0.988 -12.888 1.00 14.98 180 ARG 2 N 1
ATOM 1404 C CA . ARG B 1 67 ? 14.827 -0.272 -12.171 1.00 15.74 180 ARG 2 CA 1
ATOM 1405 C C . ARG B 1 67 ? 15.974 -0.168 -11.168 1.00 16.98 180 ARG 2 C 1
ATOM 1406 O O . ARG B 1 67 ? 17.065 0.290 -11.511 1.00 16.98 180 ARG 2 O 1
ATOM 1414 N N . VAL B 1 68 ? 15.711 -0.548 -9.918 1.00 16.50 181 VAL 2 N 1
ATOM 1415 C CA . VAL B 1 68 ? 16.736 -0.464 -8.873 1.00 17.37 181 VAL 2 CA 1
ATOM 1416 C C . VAL B 1 68 ? 17.701 -1.634 -8.923 1.00 17.39 181 VAL 2 C 1
ATOM 1417 O O . VAL B 1 68 ? 17.389 -2.687 -9.472 1.00 16.63 181 VAL 2 O 1
ATOM 1421 N N . ARG B 1 69 ? 18.893 -1.420 -8.380 1.00 16.31 182 ARG 2 N 1
ATOM 1422 C CA . ARG B 1 69 ? 19.921 -2.451 -8.316 1.00 18.55 182 ARG 2 CA 1
ATOM 1423 C C . ARG B 1 69 ? 19.988 -2.962 -6.875 1.00 18.58 182 ARG 2 C 1
ATOM 1424 O O . ARG B 1 69 ? 19.643 -4.103 -6.579 1.00 19.44 182 ARG 2 O 1
ATOM 1432 N N . TYR B 1 70 ? 20.404 -2.088 -5.973 1.00 15.58 183 TYR 2 N 1
ATOM 1433 C CA . TYR B 1 70 ? 20.507 -2.445 -4.571 1.00 14.21 183 TYR 2 CA 1
ATOM 1434 C C . TYR B 1 70 ? 19.144 -2.727 -3.910 1.00 14.35 183 TYR 2 C 1
ATOM 1435 O O . TYR B 1 70 ? 18.179 -1.987 -4.109 1.00 13.19 183 TYR 2 O 1
ATOM 1444 N N . THR B 1 71 ? 19.070 -3.834 -3.182 1.00 13.68 184 THR 2 N 1
ATOM 1445 C CA . THR B 1 71 ? 17.869 -4.196 -2.422 1.00 14.31 184 THR 2 CA 1
ATOM 1446 C C . THR B 1 71 ? 18.344 -4.743 -1.078 1.00 14.63 184 THR 2 C 1
ATOM 1447 O O . THR B 1 71 ? 19.485 -5.196 -0.951 1.00 14.14 184 THR 2 O 1
ATOM 1451 N N . ASN B 1 72 ? 17.481 -4.677 -0.069 1.00 14.31 185 ASN 2 N 1
ATOM 1452 C CA . ASN B 1 72 ? 17.841 -5.176 1.262 1.00 12.92 185 ASN 2 CA 1
ATOM 1453 C C . ASN B 1 72 ? 16.602 -5.801 1.908 1.00 11.28 185 ASN 2 C 1
ATOM 1454 O O . ASN B 1 72 ? 16.229 -5.463 3.039 1.00 12.36 185 ASN 2 O 1
ATOM 1459 N N . TRP B 1 73 ? 15.970 -6.713 1.174 1.00 12.14 186 TRP 2 N 1
ATOM 1460 C CA . TRP B 1 73 ? 14.757 -7.392 1.620 1.00 11.85 186 TRP 2 CA 1
ATOM 1461 C C . TRP B 1 73 ? 14.892 -8.186 2.896 1.00 13.95 186 TRP 2 C 1
ATOM 1462 O O . TRP B 1 73 ? 15.886 -8.886 3.122 1.00 13.72 186 TRP 2 O 1
ATOM 1473 N N . ASN B 1 74 ? 13.845 -8.106 3.701 1.00 13.81 187 ASN 2 N 1
ATOM 1474 C CA . ASN B 1 74 ? 13.769 -8.852 4.937 1.00 14.67 187 ASN 2 CA 1
ATOM 1475 C C . ASN B 1 74 ? 13.575 -10.312 4.506 1.00 16.39 187 ASN 2 C 1
ATOM 1476 O O . ASN B 1 74 ? 13.055 -10.590 3.413 1.00 16.17 187 ASN 2 O 1
ATOM 1481 N N . GLU B 1 75 ? 14.024 -11.250 5.331 1.00 18.12 188 GLU 2 N 1
ATOM 1482 C CA . GLU B 1 75 ? 13.885 -12.659 4.989 1.00 19.48 188 GLU 2 CA 1
ATOM 1483 C C . GLU B 1 75 ? 12.417 -12.962 4.737 1.00 18.25 188 GLU 2 C 1
ATOM 1484 O O . GLU B 1 75 ? 11.556 -12.583 5.534 1.00 18.84 188 GLU 2 O 1
ATOM 1490 N N . GLY B 1 76 ? 12.144 -13.577 3.591 1.00 17.46 189 GLY 2 N 1
ATOM 1491 C CA . GLY B 1 76 ? 10.784 -13.933 3.229 1.00 17.41 189 GLY 2 CA 1
ATOM 1492 C C . GLY B 1 76 ? 10.105 -12.907 2.333 1.00 18.05 189 GLY 2 C 1
ATOM 1493 O O . GLY B 1 76 ? 8.992 -13.132 1.844 1.00 18.33 189 GLY 2 O 1
ATOM 1494 N N . GLU B 1 77 ? 10.773 -11.774 2.125 1.00 16.99 190 GLU 2 N 1
ATOM 1495 C CA . GLU B 1 77 ? 10.256 -10.686 1.296 1.00 16.28 190 GLU 2 CA 1
ATOM 1496 C C . GLU B 1 77 ? 11.063 -10.569 0.004 1.00 16.74 190 GLU 2 C 1
ATOM 1497 O O . GLU B 1 77 ? 12.215 -11.014 -0.044 1.00 16.87 190 GLU 2 O 1
ATOM 1503 N N . PRO B 1 78 ? 10.441 -10.064 -1.085 1.00 15.13 191 PRO 2 N 1
ATOM 1504 C CA . PRO B 1 78 ? 9.053 -9.591 -1.187 1.00 14.43 191 PRO 2 CA 1
ATOM 1505 C C . PRO B 1 78 ? 8.123 -10.783 -1.420 1.00 16.01 191 PRO 2 C 1
ATOM 1506 O O . PRO B 1 78 ? 8.467 -11.701 -2.166 1.00 18.08 191 PRO 2 O 1
ATOM 1510 N N . ASN B 1 79 ? 6.956 -10.766 -0.786 1.00 15.61 192 ASN 2 N 1
ATOM 1511 C CA . ASN B 1 79 ? 6.022 -11.886 -0.896 1.00 15.19 192 ASN 2 CA 1
ATOM 1512 C C . ASN B 1 79 ? 4.658 -11.582 -1.510 1.00 15.86 192 ASN 2 C 1
ATOM 1513 O O . ASN B 1 79 ? 3.818 -12.474 -1.616 1.00 16.55 192 ASN 2 O 1
ATOM 1518 N N . ASN B 1 80 ? 4.419 -10.314 -1.836 1.00 15.76 193 ASN 2 N 1
ATOM 1519 C CA . ASN B 1 80 ? 3.172 -9.862 -2.475 1.00 17.10 193 ASN 2 CA 1
ATOM 1520 C C . ASN B 1 80 ? 1.911 -10.483 -1.861 1.00 19.89 193 ASN 2 C 1
ATOM 1521 O O . ASN B 1 80 ? 1.023 -10.956 -2.582 1.00 18.41 193 ASN 2 O 1
ATOM 1526 N N . VAL B 1 81 ? 1.805 -10.436 -0.533 1.00 21.02 194 VAL 2 N 1
ATOM 1527 C CA . VAL B 1 81 ? 0.652 -11.038 0.131 1.00 23.43 194 VAL 2 CA 1
ATOM 1528 C C . VAL B 1 81 ? -0.708 -10.457 -0.255 1.00 24.33 194 VAL 2 C 1
ATOM 1529 O O . VAL B 1 81 ? -0.850 -9.258 -0.538 1.00 20.72 194 VAL 2 O 1
ATOM 1533 N N . GLY B 1 82 ? -1.697 -11.348 -0.242 1.00 28.82 195 GLY 2 N 1
ATOM 1534 C CA . GLY B 1 82 ? -3.077 -11.005 -0.538 1.00 32.28 195 GLY 2 CA 1
ATOM 1535 C C . GLY B 1 82 ? -3.350 -10.317 -1.853 1.00 33.46 195 GLY 2 C 1
ATOM 1536 O O . GLY B 1 82 ? -2.818 -10.706 -2.899 1.00 34.96 195 GLY 2 O 1
ATOM 1537 N N . SER B 1 83 ? -4.187 -9.285 -1.782 1.00 34.27 196 SER 2 N 1
ATOM 1538 C CA . SER B 1 83 ? -4.573 -8.497 -2.948 1.00 34.65 196 SER 2 CA 1
ATOM 1539 C C . SER B 1 83 ? -3.371 -7.879 -3.651 1.00 32.56 196 SER 2 C 1
ATOM 1540 O O . SER B 1 83 ? -3.474 -7.441 -4.801 1.00 33.96 196 SER 2 O 1
ATOM 1543 N N . GLY B 1 84 ? -2.232 -7.851 -2.964 1.00 28.00 197 GLY 2 N 1
ATOM 1544 C CA . GLY B 1 84 ? -1.040 -7.304 -3.572 1.00 23.59 197 GLY 2 CA 1
ATOM 1545 C C . GLY B 1 84 ? -0.314 -6.240 -2.781 1.00 20.70 197 GLY 2 C 1
ATOM 1546 O O . GLY B 1 84 ? -0.912 -5.315 -2.222 1.00 22.77 197 GLY 2 O 1
ATOM 1547 N N . GLU B 1 85 ? 1.001 -6.387 -2.732 1.00 16.75 198 GLU 2 N 1
ATOM 1548 C CA . GLU B 1 85 ? 1.865 -5.444 -2.048 1.00 13.59 198 GLU 2 CA 1
ATOM 1549 C C . GLU B 1 85 ? 2.851 -4.976 -3.106 1.00 10.80 198 GLU 2 C 1
ATOM 1550 O O . GLU B 1 85 ? 3.763 -5.721 -3.481 1.00 9.37 198 GLU 2 O 1
ATOM 1556 N N . ASN B 1 86 ? 2.679 -3.725 -3.523 1.00 10.32 199 ASN 2 N 1
ATOM 1557 C CA . ASN B 1 86 ? 3.497 -3.137 -4.576 1.00 11.05 199 ASN 2 CA 1
ATOM 1558 C C . ASN B 1 86 ? 4.364 -1.943 -4.167 1.00 10.52 199 ASN 2 C 1
ATOM 1559 O O . ASN B 1 86 ? 5.045 -1.330 -5.005 1.00 11.58 199 ASN 2 O 1
ATOM 1564 N N . CYS B 1 87 ? 4.316 -1.594 -2.889 1.00 9.42 200 CYS 2 N 1
ATOM 1565 C CA . CYS B 1 87 ? 5.128 -0.509 -2.368 1.00 9.71 200 CYS 2 CA 1
ATOM 1566 C C . CYS B 1 87 ? 6.123 -1.137 -1.411 1.00 7.11 200 CYS 2 C 1
ATOM 1567 O O . CYS B 1 87 ? 6.049 -2.331 -1.130 1.00 8.92 200 CYS 2 O 1
ATOM 1570 N N . VAL B 1 88 ? 7.080 -0.346 -0.964 1.00 8.67 201 VAL 2 N 1
ATOM 1571 C CA . VAL B 1 88 ? 8.145 -0.846 -0.108 1.00 9.68 201 VAL 2 CA 1
ATOM 1572 C C . VAL B 1 88 ? 8.415 0.052 1.095 1.00 8.97 201 VAL 2 C 1
ATOM 1573 O O . VAL B 1 88 ? 8.435 1.279 0.974 1.00 9.51 201 VAL 2 O 1
ATOM 1577 N N . VAL B 1 89 ? 8.619 -0.575 2.251 1.00 10.22 202 VAL 2 N 1
ATOM 1578 C CA . VAL B 1 89 ? 8.950 0.149 3.465 1.00 10.12 202 VAL 2 CA 1
ATOM 1579 C C . VAL B 1 89 ? 10.243 -0.399 4.051 1.00 9.44 202 VAL 2 C 1
ATOM 1580 O O . VAL B 1 89 ? 10.608 -1.564 3.818 1.00 9.55 202 VAL 2 O 1
ATOM 1584 N N . LEU B 1 90 ? 10.917 0.468 4.804 1.00 9.32 203 LEU 2 N 1
ATOM 1585 C CA . LEU B 1 90 ? 12.140 0.151 5.519 1.00 11.35 203 LEU 2 CA 1
ATOM 1586 C C . LEU B 1 90 ? 11.680 -0.171 6.951 1.00 11.60 203 LEU 2 C 1
ATOM 1587 O O . LEU B 1 90 ? 11.090 0.675 7.618 1.00 9.76 203 LEU 2 O 1
ATOM 1592 N N . LEU B 1 91 ? 11.902 -1.410 7.368 1.00 9.92 204 LEU 2 N 1
ATOM 1593 C CA . LEU B 1 91 ? 11.552 -1.881 8.706 1.00 11.00 204 LEU 2 CA 1
ATOM 1594 C C . LEU B 1 91 ? 12.524 -1.252 9.706 1.00 12.55 204 LEU 2 C 1
ATOM 1595 O O . LEU B 1 91 ? 13.536 -0.690 9.316 1.00 11.76 204 LEU 2 O 1
ATOM 1600 N N . THR B 1 92 ? 12.218 -1.346 10.998 1.00 11.51 205 THR 2 N 1
ATOM 1601 C CA . THR B 1 92 ? 13.091 -0.752 12.009 1.00 14.20 205 THR 2 CA 1
ATOM 1602 C C . THR B 1 92 ? 14.439 -1.472 12.188 1.00 15.66 205 THR 2 C 1
ATOM 1603 O O . THR B 1 92 ? 15.295 -1.024 12.966 1.00 16.30 205 THR 2 O 1
ATOM 1607 N N . ASN B 1 93 ? 14.638 -2.579 11.468 1.00 15.40 206 ASN 2 N 1
ATOM 1608 C CA . ASN B 1 93 ? 15.915 -3.289 11.513 1.00 15.91 206 ASN 2 CA 1
ATOM 1609 C C . ASN B 1 93 ? 16.723 -2.993 10.233 1.00 17.26 206 ASN 2 C 1
ATOM 1610 O O . ASN B 1 93 ? 17.790 -3.565 10.017 1.00 17.89 206 ASN 2 O 1
ATOM 1615 N N . GLY B 1 94 ? 16.220 -2.076 9.409 1.00 15.48 207 GLY 2 N 1
ATOM 1616 C CA . GLY B 1 94 ? 16.915 -1.718 8.186 1.00 16.61 207 GLY 2 CA 1
ATOM 1617 C C . GLY B 1 94 ? 16.580 -2.563 6.968 1.00 15.56 207 GLY 2 C 1
ATOM 1618 O O . GLY B 1 94 ? 16.931 -2.196 5.848 1.00 17.12 207 GLY 2 O 1
ATOM 1619 N N . LYS B 1 95 ? 15.908 -3.689 7.178 1.00 12.98 208 LYS 2 N 1
ATOM 1620 C CA . LYS B 1 95 ? 15.522 -4.566 6.084 1.00 12.52 208 LYS 2 CA 1
ATOM 1621 C C . LYS B 1 95 ? 14.216 -4.046 5.486 1.00 12.31 208 LYS 2 C 1
ATOM 1622 O O . LYS B 1 95 ? 13.489 -3.291 6.125 1.00 12.30 208 LYS 2 O 1
ATOM 1628 N N . TRP B 1 96 ? 13.909 -4.480 4.270 1.00 10.78 209 TRP 2 N 1
ATOM 1629 C CA . TRP B 1 96 ? 12.712 -4.006 3.581 1.00 11.34 209 TRP 2 CA 1
ATOM 1630 C C . TRP B 1 96 ? 11.554 -4.993 3.541 1.00 10.59 209 TRP 2 C 1
ATOM 1631 O O . TRP B 1 96 ? 11.755 -6.207 3.526 1.00 10.07 209 TRP 2 O 1
ATOM 1642 N N . ASN B 1 97 ? 10.347 -4.457 3.397 1.00 9.65 210 ASN 2 N 1
ATOM 1643 C CA . ASN B 1 97 ? 9.154 -5.300 3.261 1.00 11.70 210 ASN 2 CA 1
ATOM 1644 C C . ASN B 1 97 ? 8.261 -4.667 2.196 1.00 9.73 210 ASN 2 C 1
ATOM 1645 O O . ASN B 1 97 ? 8.212 -3.444 2.091 1.00 8.93 210 ASN 2 O 1
ATOM 1650 N N . ASP B 1 98 ? 7.656 -5.484 1.335 1.00 10.59 211 ASP 2 N 1
ATOM 1651 C CA . ASP B 1 98 ? 6.712 -4.948 0.349 1.00 10.73 211 ASP 2 CA 1
ATOM 1652 C C . ASP B 1 98 ? 5.359 -4.895 1.066 1.00 9.93 211 ASP 2 C 1
ATOM 1653 O O . ASP B 1 98 ? 5.002 -5.818 1.801 1.00 11.24 211 ASP 2 O 1
ATOM 1658 N N . VAL B 1 99 ? 4.649 -3.785 0.904 1.00 8.96 212 VAL 2 N 1
ATOM 1659 C CA . VAL B 1 99 ? 3.365 -3.568 1.561 1.00 9.44 212 VAL 2 CA 1
ATOM 1660 C C . VAL B 1 99 ? 2.371 -2.934 0.587 1.00 10.30 212 VAL 2 C 1
ATOM 1661 O O . VAL B 1 99 ? 2.743 -2.508 -0.506 1.00 10.29 212 VAL 2 O 1
ATOM 1665 N N . PRO B 1 100 ? 1.081 -2.902 0.958 1.00 11.26 213 PRO 2 N 1
ATOM 1666 C CA . PRO B 1 100 ? 0.084 -2.296 0.078 1.00 12.03 213 PRO 2 CA 1
ATOM 1667 C C . PRO B 1 100 ? 0.359 -0.783 -0.007 1.00 11.38 213 PRO 2 C 1
ATOM 1668 O O . PRO B 1 100 ? 0.589 -0.134 1.014 1.00 12.10 213 PRO 2 O 1
ATOM 1672 N N . CYS B 1 101 ? 0.336 -0.229 -1.217 1.00 11.14 214 CYS 2 N 1
ATOM 1673 C CA . CYS B 1 101 ? 0.569 1.199 -1.398 1.00 12.46 214 CYS 2 CA 1
ATOM 1674 C C . CYS B 1 101 ? -0.491 2.039 -0.695 1.00 11.40 214 CYS 2 C 1
ATOM 1675 O O . CYS B 1 101 ? -0.276 3.218 -0.417 1.00 11.93 214 CYS 2 O 1
ATOM 1678 N N . SER B 1 102 ? -1.646 1.443 -0.429 1.00 12.91 215 SER 2 N 1
ATOM 1679 C CA . SER B 1 102 ? -2.709 2.179 0.250 1.00 14.02 215 SER 2 CA 1
ATOM 1680 C C . SER B 1 102 ? -2.576 2.207 1.783 1.00 15.52 215 SER 2 C 1
ATOM 1681 O O . SER B 1 102 ? -3.358 2.885 2.446 1.00 16.31 215 SER 2 O 1
ATOM 1684 N N . ASP B 1 103 ? -1.641 1.434 2.342 1.00 14.24 216 ASP 2 N 1
ATOM 1685 C CA . ASP B 1 103 ? -1.445 1.422 3.794 1.00 13.50 216 ASP 2 CA 1
ATOM 1686 C C . ASP B 1 103 ? -0.616 2.630 4.197 1.00 12.35 216 ASP 2 C 1
ATOM 1687 O O . ASP B 1 103 ? 0.156 3.142 3.392 1.00 12.38 216 ASP 2 O 1
ATOM 1692 N N . SER B 1 104 ? -0.748 3.063 5.446 1.00 11.19 217 SER 2 N 1
ATOM 1693 C CA . SER B 1 104 ? -0.038 4.248 5.922 1.00 11.50 217 SER 2 CA 1
ATOM 1694 C C . SER B 1 104 ? 1.225 3.974 6.734 1.00 12.34 217 SER 2 C 1
ATOM 1695 O O . SER B 1 104 ? 1.233 3.133 7.631 1.00 12.73 217 SER 2 O 1
ATOM 1698 N N . PHE B 1 105 ? 2.284 4.720 6.431 1.00 10.85 218 PHE 2 N 1
ATOM 1699 C CA . PHE B 1 105 ? 3.565 4.595 7.134 1.00 11.15 218 PHE 2 CA 1
ATOM 1700 C C . PHE B 1 105 ? 4.211 5.980 7.147 1.00 9.90 218 PHE 2 C 1
ATOM 1701 O O . PHE B 1 105 ? 3.691 6.919 6.532 1.00 9.27 218 PHE 2 O 1
ATOM 1709 N N . LEU B 1 106 ? 5.280 6.145 7.929 1.00 10.28 219 LEU 2 N 1
ATOM 1710 C CA . LEU B 1 106 ? 6.005 7.414 7.912 1.00 10.75 219 LEU 2 CA 1
ATOM 1711 C C . LEU B 1 106 ? 6.650 7.451 6.525 1.00 10.55 219 LEU 2 C 1
ATOM 1712 O O . LEU B 1 106 ? 6.653 6.449 5.802 1.00 9.63 219 LEU 2 O 1
ATOM 1717 N N . VAL B 1 107 ? 7.203 8.589 6.154 1.00 9.47 220 VAL 2 N 1
ATOM 1718 C CA . VAL B 1 107 ? 7.882 8.670 4.874 1.00 12.14 220 VAL 2 CA 1
ATOM 1719 C C . VAL B 1 107 ? 9.198 9.376 5.100 1.00 13.42 220 VAL 2 C 1
ATOM 1720 O O . VAL B 1 107 ? 9.299 10.268 5.952 1.00 14.00 220 VAL 2 O 1
ATOM 1724 N N . VAL B 1 108 ? 10.231 8.908 4.409 1.00 12.34 221 VAL 2 N 1
ATOM 1725 C CA . VAL B 1 108 ? 11.521 9.559 4.496 1.00 7.89 221 VAL 2 CA 1
ATOM 1726 C C . VAL B 1 108 ? 11.702 10.197 3.111 1.00 11.51 221 VAL 2 C 1
ATOM 1727 O O . VAL B 1 108 ? 11.526 9.535 2.076 1.00 11.24 221 VAL 2 O 1
ATOM 1731 N N . CYS B 1 109 ? 11.922 11.504 3.115 1.00 11.13 222 CYS 2 N 1
ATOM 1732 C CA . CYS B 1 109 ? 12.132 12.258 1.882 1.00 12.02 222 CYS 2 CA 1
ATOM 1733 C C . CYS B 1 109 ? 13.638 12.411 1.664 1.00 12.82 222 CYS 2 C 1
ATOM 1734 O O . CYS B 1 109 ? 14.429 12.444 2.615 1.00 12.26 222 CYS 2 O 1
ATOM 1737 N N . GLU B 1 110 ? 14.015 12.535 0.403 1.00 12.56 223 GLU 2 N 1
ATOM 1738 C CA . GLU B 1 110 ? 15.396 12.656 -0.006 1.00 14.03 223 GLU 2 CA 1
ATOM 1739 C C . GLU B 1 110 ? 15.584 13.945 -0.790 1.00 12.25 223 GLU 2 C 1
ATOM 1740 O O . GLU B 1 110 ? 14.761 14.286 -1.640 1.00 13.27 223 GLU 2 O 1
ATOM 1746 N N . PHE B 1 111 ? 16.673 14.654 -0.505 1.00 13.92 224 PHE 2 N 1
ATOM 1747 C CA . PHE B 1 111 ? 16.998 15.910 -1.169 1.00 17.58 224 PHE 2 CA 1
ATOM 1748 C C . PHE B 1 111 ? 18.482 15.887 -1.481 1.00 19.23 224 PHE 2 C 1
ATOM 1749 O O . PHE B 1 111 ? 19.228 15.104 -0.898 1.00 20.23 224 PHE 2 O 1
ATOM 1757 N N . SER B 1 112 ? 18.905 16.711 -2.428 1.00 24.87 225 SER 2 N 1
ATOM 1758 C CA . SER B 1 112 ? 20.320 16.790 -2.784 1.00 29.35 225 SER 2 CA 1
ATOM 1759 C C . SER B 1 112 ? 20.677 18.210 -3.234 1.00 32.11 225 SER 2 C 1
ATOM 1760 O O . SER B 1 112 ? 19.786 19.086 -3.112 1.00 33.69 225 SER 2 O 1
#

Radius of gyration: 20.19 Å; Cα contacts (8 Å, |Δi|>4): 497; chains: 2; bounding box: 30×66×34 Å

Nearest PDB structures (foldseek):
  1rdi-assembly1_2  TM=1.005E+00  e=1.174E-21  Rattus rattus
  2msb-assembly1_A  TM=9.878E-01  e=1.063E-16  Rattus rattus
  1hup-assembly1_A  TM=9.876E-01  e=1.355E-16  Homo sapiens
  1kwz-assembly1_C  TM=9.849E-01  e=8.895E-16  Rattus norvegicus
  1kx0-assembly1_C  TM=9.841E-01  e=1.134E-15  Rattus norvegicus

Sequence (223 aa):
KYFMSSVRRMPLNRAKALCSELQGTVATPRNAEENRAIQNVAKDVAFLGITDQRTENVFEDLTGNRVRYTNWNEGEPNNVGSGENCVVLLTNGKWNDVPCSDSFLVVCEFSKKYFMSSVRRMPLNRAKALCSELQGTVATPRNAEENRAIQNVAKDVAFLGITDQRTENVFEDLTGNRVRYTNWNEGEPNNVGSGENCVVLLTNGKWNDVPCSDSFLVVCEFS

Foldseek 3Di:
DDKAKDPWKAFLVVLQVVLVVVPWGFADDQDPVSLVVNLVNDPFKAWHQWWCVPDPPQIDGVVRHTHDDAFADPPPDDLDDVGFTTWIQGNVSHIYTHHSRDIDMTMTDDD/DKDKAKAPWKFFQVVLQVVLCVVPWGFAADQDPVSLVNNLVHFPAKAWHQWWCVPDPPQIDGVVRHTHDDAFADVPPDDQPDPGFTTWIQGNVSHIYGHNSRDIDMTMTMDD

Secondary structure (DSSP, 8-state):
-EEEE-SS-B-HHHHHHHHHHTT-EE----SHHHHHHHHHH-SS-EEEEEE-SSSTT--EETTSPBP----BPTT-----TT---EEEE-TTS-EEEE-TTS-BEEEEEE-/--EEEE-SS-B-HHHHHHHHHHTT-EE----SHHHHHHHHHH-SS-EEEEEEEEEETTEEEETTSPBP----BPTT-----TT---EEEE-TTS-EEEE-TTS-BEEEEEE-